Protein AF-A0A956EUQ0-F1 (afdb_monomer)

Nearest PDB structures (foldseek):
  8d2p-assembly1_A  TM=6.631E-01  e=3.131E-07  Acidothermus cellulolyticus 11B
  8pj9-assembly1_A  TM=6.054E-01  e=1.098E-05  Streptococcus thermophilus DGCC 7710
  5fw1-assembly1_B  TM=6.519E-01  e=1.891E-04  Streptococcus pyogenes
  6k3z-assembly1_B  TM=5.673E-01  e=2.931E-04  Streptococcus pyogenes serotype M1
  8kah-assembly1_B  TM=5.524E-01  e=1.151E-03  Streptococcus pyogenes serotype M1

Solvent-accessible surface area (backbone atoms only — not comparable to full-atom values): 20073 Å² total; per-residue (Å²): 109,69,68,61,50,50,52,55,52,47,61,60,48,29,76,80,37,58,92,71,55,34,72,72,53,49,56,51,50,52,42,70,74,67,64,68,83,73,80,76,74,80,53,75,83,75,47,57,53,6,81,88,48,67,9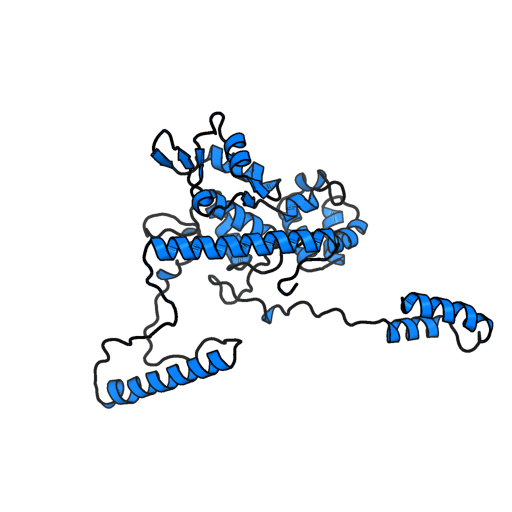0,37,49,33,25,47,47,51,32,53,68,50,32,50,46,52,39,40,50,53,59,46,68,40,30,42,34,35,67,84,78,73,45,77,41,71,67,51,72,66,55,44,53,55,50,51,62,56,31,52,64,22,47,58,44,39,56,67,58,50,35,58,71,73,29,92,84,34,86,56,56,43,48,63,69,41,79,75,75,46,62,59,49,67,27,26,46,56,57,32,53,43,37,30,77,92,64,57,12,73,63,50,76,76,51,57,68,72,57,52,44,52,44,41,45,26,50,75,70,70,35,55,75,60,28,23,54,48,29,47,75,72,74,42,66,41,83,49,30,63,56,48,59,73,69,54,82,69,55,81,61,62,50,65,42,17,58,70,59,46,63,54,30,42,66,38,30,72,75,51,34,37,63,70,57,93,51,85,87,51,80,16,15,37,55,77,56,73,39,76,55,86,86,66,57,80,77,81,88,64,95,58,74,69,84,75,77,94,53,89,51,65,67,61,39,51,50,51,52,50,51,39,51,54,54,39,48,49,42,47,52,43,32,72,70,67,66,46,83,86,88,79,85,87,80,90,65,97,66,82,84,76,67,55,74,66,53,48,53,49,52,52,48,56,53,49,54,52,49,51,54,50,52,54,51,42,51,56,37,42,74,71,74,42,83,68,54,101,88,110

Radius of gyration: 27.74 Å; Cα contacts (8 Å, |Δi|>4): 361; chains: 1; bounding box: 88×41×73 Å

Mean predicted aligned error: 8.9 Å

pLDDT: mean 87.96, std 8.46, range [35.44, 97.0]

Foldseek 3Di:
DVLVVLVVVLVVVCVVCVVPSDPVVSVVVSCVVPPDDPDPDPPLVPAAAAPQGRVFGFAFCLQQLVLLLLQLQVLLPKWKQQQVVRDIHHDDPVLSVQLLVVLQQDQKDFPQRSQVSRDPPRPRIDIPVCVLVPGIDGGRNQLNQCCDPVHPHVLSVVFDPVLNSQLSVCLVVVPLVSNLVSCVVSVHHSVSSVVCNPRGDGDDDGDNHHSVLSVLLSVVSNVSAHQDDPDPPGDHSQVSSVHDDPVRPDDDDDLADDQDDDDPDVVVNVVVVVVRVVRRVCSVPVCVPVPDDDDDDDDDDPDPPDDDPVVVVVVSVVVVVVVVVVVVVCVVCVVVVHHDDPVD

Sequence (344 aa):
MYSREFDAIWEVQSSHHPEVLTRGLRDRLHHLIFFQRPLRPPSPALVGRCELEPRLPRAPRADRRFQRFRLLNEVNNLRIQDQSAREERALSVEEREKLIAYLAKAKDRSFQQIAKHLFEQHESIRFNLERGDRKKLDGMSIDAALANKKLLGSKWHAIPELLKDRIVAAIVDDEAGRLEFLLREAGFEPALAEKLLEETPLPEGYGSYSLHAIMKLLPHLELGLPLTSRDASQPSALREAGYAAPWEKAVATQPLLDEPEPVTNPLVRAALHEVRKVVNAILRELVYKHGHTLSRIHVELAREVRGTAAQRQKRSRDMRDRQRQRDTATERIREHGMKPTREA

Secondary structure (DSSP, 8-state):
-HHHHHHHHHHHHHHH-TTTS-HHHHHHHHHHHH--PPPPPPPTTTSPBPSS-TTSBPPBTTSHHHHHHHHHHHHHT-EEEETTTTEEEEPPHHHHHHHHHHHHT-SEEEHHHHHHHH-SS-SSEEEGGGGGT--EEE--HHHHHHTSTTTTGGGGGGS-HHHHHHHHHHHHTT-HHHHHHHHHHTT--TTHHHHHHHH--PPPSB-SS-HHHHHHHHHHHHTT--S--SSTTS--HHHHTTPPPTTTS-----SSPPPPP--SSHHHHHHHHHHHHHHHHHIIIIIIIT-----------S------HHHHHHHHHHHHHHHHHHHHHHHHHHHTTPPP-S--

Structure (mmCIF, N/CA/C/O backbone):
data_AF-A0A956EUQ0-F1
#
_entry.id   AF-A0A956EUQ0-F1
#
loop_
_atom_site.group_PDB
_atom_site.id
_atom_site.type_symbol
_atom_site.label_atom_id
_atom_site.label_alt_id
_atom_site.label_comp_id
_atom_site.label_asym_id
_atom_site.label_entity_id
_atom_site.label_seq_id
_atom_site.pdbx_PDB_ins_code
_atom_site.Cartn_x
_atom_site.Cartn_y
_atom_site.Cartn_z
_atom_site.occupancy
_atom_site.B_iso_or_equiv
_atom_site.auth_seq_id
_atom_site.auth_comp_id
_atom_site.auth_asym_id
_atom_site.auth_atom_id
_atom_site.pdbx_PDB_model_num
ATOM 1 N N . MET A 1 1 ? -34.335 13.318 5.866 1.00 79.69 1 MET A N 1
ATOM 2 C CA . MET A 1 1 ? -35.533 14.146 5.612 1.00 79.69 1 MET A CA 1
ATOM 3 C C . MET A 1 1 ? -36.736 13.251 5.342 1.00 79.69 1 MET A C 1
ATOM 5 O O . MET A 1 1 ? -37.544 13.121 6.245 1.00 79.69 1 MET A O 1
ATOM 9 N N . TYR A 1 2 ? -36.774 12.518 4.225 1.00 87.19 2 TYR A N 1
ATOM 10 C CA . TYR A 1 2 ? -37.903 11.644 3.861 1.00 87.19 2 TYR A CA 1
ATOM 11 C C . TYR A 1 2 ? -38.225 10.501 4.839 1.00 87.19 2 TYR A C 1
ATOM 13 O O . TYR A 1 2 ? -39.390 10.200 5.046 1.00 87.19 2 TYR A O 1
ATOM 21 N N . SER A 1 3 ? -37.226 9.893 5.490 1.00 89.19 3 SER A N 1
ATOM 22 C CA . SER A 1 3 ? -37.476 8.870 6.528 1.00 89.19 3 SER A CA 1
ATOM 23 C C . SER A 1 3 ? -38.224 9.446 7.740 1.00 89.19 3 SER A C 1
ATOM 25 O O . SER A 1 3 ? -39.216 8.874 8.174 1.00 89.19 3 SER A O 1
ATOM 27 N N . ARG A 1 4 ? -37.848 10.650 8.198 1.00 90.38 4 ARG A N 1
ATOM 28 C CA . ARG A 1 4 ? -38.560 11.345 9.287 1.00 90.38 4 ARG A CA 1
ATOM 29 C C . ARG A 1 4 ? -39.976 11.762 8.892 1.00 90.38 4 ARG A C 1
ATOM 31 O O . ARG A 1 4 ? -40.877 11.707 9.714 1.00 90.38 4 ARG A O 1
ATOM 38 N N . GLU A 1 5 ? -40.160 12.201 7.650 1.00 92.81 5 GLU A N 1
ATOM 39 C CA . GLU A 1 5 ? -41.478 12.554 7.113 1.00 92.81 5 GLU A CA 1
ATOM 40 C C . GLU A 1 5 ? -42.393 11.326 7.022 1.00 92.81 5 GLU A C 1
ATOM 42 O O . GLU A 1 5 ? -43.533 11.383 7.473 1.00 92.81 5 GLU A O 1
ATOM 47 N N . PHE A 1 6 ? -41.876 10.197 6.524 1.00 93.94 6 PHE A N 1
ATOM 48 C CA . PHE A 1 6 ? -42.589 8.919 6.516 1.00 93.94 6 PHE A CA 1
ATOM 49 C C . PHE A 1 6 ? -43.026 8.510 7.925 1.00 93.94 6 PHE A C 1
ATOM 51 O O . PHE A 1 6 ? -44.186 8.152 8.117 1.00 93.94 6 PHE A O 1
ATOM 58 N N . ASP A 1 7 ? -42.126 8.604 8.909 1.00 92.19 7 ASP A N 1
ATOM 59 C CA . ASP A 1 7 ? -42.437 8.268 10.299 1.00 92.19 7 ASP A CA 1
ATOM 60 C C . ASP A 1 7 ? -43.548 9.157 10.870 1.00 92.19 7 ASP A C 1
ATOM 62 O O . ASP A 1 7 ? -44.503 8.638 11.444 1.00 92.19 7 ASP A O 1
ATOM 66 N N . ALA A 1 8 ? -43.477 10.472 10.642 1.00 93.25 8 ALA A N 1
ATOM 67 C CA . ALA A 1 8 ? -44.483 11.420 11.117 1.00 93.25 8 ALA A CA 1
ATOM 68 C C . ALA A 1 8 ? -45.864 11.194 10.474 1.00 93.25 8 ALA A C 1
ATOM 70 O O . ALA A 1 8 ? -46.886 11.229 11.160 1.00 93.25 8 ALA A O 1
ATOM 71 N N . ILE A 1 9 ? -45.912 10.928 9.163 1.00 93.06 9 ILE A N 1
ATOM 72 C CA . ILE A 1 9 ? -47.164 10.605 8.464 1.00 93.06 9 ILE A CA 1
ATOM 73 C C . ILE A 1 9 ? -47.738 9.291 8.998 1.00 93.06 9 ILE A C 1
ATOM 75 O O . ILE A 1 9 ? -48.939 9.210 9.264 1.00 93.06 9 ILE A O 1
ATOM 79 N N . TRP A 1 10 ? -46.892 8.272 9.173 1.00 93.38 10 TRP A N 1
ATOM 80 C CA . TRP A 1 10 ? -47.321 6.969 9.670 1.00 93.38 10 TRP A CA 1
ATOM 81 C C . TRP A 1 10 ? -47.912 7.067 11.075 1.00 93.38 10 TRP A C 1
ATOM 83 O O . TRP A 1 10 ? -48.968 6.494 11.336 1.00 93.38 10 TRP A O 1
ATOM 93 N N . GLU A 1 11 ? -47.258 7.808 11.967 1.00 92.88 11 GLU A N 1
ATOM 94 C CA . GLU A 1 11 ? -47.697 7.991 13.349 1.00 92.88 11 GLU A CA 1
ATOM 95 C C . GLU A 1 11 ? -49.104 8.598 13.413 1.00 92.88 11 GLU A C 1
ATOM 97 O O . GLU A 1 11 ? -49.995 8.009 14.027 1.00 92.88 11 GLU A O 1
ATOM 102 N N . VAL A 1 12 ? -49.355 9.686 12.675 1.00 93.75 12 VAL A N 1
ATOM 103 C CA . VAL A 1 12 ? -50.677 10.332 12.627 1.00 93.75 12 VAL A CA 1
ATOM 104 C C . VAL A 1 12 ? -51.727 9.422 11.984 1.00 93.75 12 VAL A C 1
ATOM 106 O O . VAL A 1 12 ? -52.790 9.190 12.560 1.00 93.75 12 VAL A O 1
ATOM 109 N N . GLN A 1 13 ? -51.440 8.864 10.806 1.00 92.94 13 GLN A N 1
ATOM 110 C CA . GLN A 1 13 ? -52.425 8.095 10.038 1.00 92.94 13 GLN A CA 1
ATOM 111 C C . GLN A 1 13 ? -52.763 6.743 10.678 1.00 92.94 13 GLN A C 1
ATOM 113 O O . GLN A 1 13 ? -53.895 6.275 10.554 1.00 92.94 13 GLN A O 1
ATOM 118 N N . SER A 1 14 ? -51.824 6.129 11.408 1.00 90.88 14 SER A N 1
ATOM 119 C CA . SER A 1 14 ? -52.036 4.833 12.070 1.00 90.88 14 SER A CA 1
ATOM 120 C C . SER A 1 14 ? -53.168 4.855 13.098 1.00 90.88 14 SER A C 1
ATOM 122 O O . SER A 1 14 ? -53.870 3.856 13.250 1.00 90.88 14 SER A O 1
ATOM 124 N N . SER A 1 15 ? -53.401 6.006 13.736 1.00 90.62 15 SER A N 1
ATOM 125 C CA . SER A 1 15 ? -54.511 6.202 14.674 1.00 90.62 15 SER A CA 1
ATOM 126 C C . SER A 1 15 ? -55.884 6.220 13.987 1.00 90.62 15 SER A C 1
ATOM 128 O O . SER A 1 15 ? -56.877 5.806 14.582 1.00 90.62 15 SER A O 1
ATOM 130 N N . HIS A 1 16 ? -55.940 6.648 12.723 1.00 92.00 16 HIS A N 1
ATOM 131 C CA . HIS A 1 16 ? -57.171 6.752 11.937 1.00 92.00 16 HIS A CA 1
ATOM 132 C C . HIS A 1 16 ? -57.484 5.477 11.140 1.00 92.00 16 HIS A C 1
ATOM 134 O O . HIS A 1 16 ? -58.645 5.227 10.817 1.00 92.00 16 HIS A O 1
ATOM 140 N N . HIS A 1 17 ? -56.472 4.654 10.840 1.00 90.44 17 HIS A N 1
ATOM 141 C CA . HIS A 1 17 ? -56.612 3.435 10.033 1.00 90.44 17 HIS A CA 1
ATOM 142 C C . HIS A 1 17 ? -55.867 2.222 10.633 1.00 90.44 17 HIS A C 1
ATOM 144 O O . HIS A 1 17 ? -55.008 1.635 9.963 1.00 90.44 17 HIS A O 1
ATOM 150 N N . PRO A 1 18 ? -56.190 1.802 11.873 1.00 86.56 18 PRO A N 1
ATOM 151 C CA . PRO A 1 18 ? -55.442 0.765 12.595 1.00 86.56 18 PRO A CA 1
ATOM 152 C C . PRO A 1 18 ? -55.522 -0.622 11.939 1.00 86.56 18 PRO A C 1
ATOM 154 O O . PRO A 1 18 ? -54.618 -1.441 12.088 1.00 86.56 18 PRO A O 1
ATOM 157 N N . GLU A 1 19 ? -56.584 -0.876 11.177 1.00 87.62 19 GLU A N 1
ATOM 158 C CA . GLU A 1 19 ? -56.855 -2.170 10.537 1.00 87.62 19 GLU A CA 1
ATOM 159 C C . GLU A 1 19 ? -55.964 -2.414 9.309 1.00 87.62 19 GLU A C 1
ATOM 161 O O . GLU A 1 19 ? -55.701 -3.554 8.932 1.00 87.62 19 GLU A O 1
ATOM 166 N N . VAL A 1 20 ? -55.457 -1.332 8.707 1.00 88.19 20 VAL A N 1
ATOM 167 C CA . VAL A 1 20 ? -54.614 -1.365 7.503 1.00 88.19 20 VAL A CA 1
ATOM 168 C C . VAL A 1 20 ? -53.161 -1.034 7.848 1.00 88.19 20 VAL A C 1
ATOM 170 O O . VAL A 1 20 ? -52.244 -1.736 7.419 1.00 88.19 20 VAL A O 1
ATOM 173 N N . LEU A 1 21 ? -52.927 0.004 8.659 1.00 88.75 21 LEU A N 1
ATOM 174 C CA . LEU A 1 21 ? -51.595 0.514 9.007 1.00 88.75 21 LEU A CA 1
ATOM 175 C C . LEU A 1 21 ? -50.959 -0.263 10.166 1.00 88.75 21 LEU A C 1
ATOM 177 O O . LEU A 1 21 ? -50.593 0.277 11.209 1.00 88.75 21 LEU A O 1
ATOM 181 N N . THR A 1 22 ? -50.792 -1.565 9.951 1.00 91.81 22 THR A N 1
ATOM 182 C CA . THR A 1 22 ? -50.153 -2.472 10.909 1.00 91.81 22 THR A CA 1
ATOM 183 C C . THR A 1 22 ? -48.638 -2.257 10.990 1.00 91.81 22 THR A C 1
ATOM 185 O O . THR A 1 22 ? -47.990 -1.833 10.029 1.00 91.81 22 THR A O 1
ATOM 188 N N . ARG A 1 23 ? -48.029 -2.6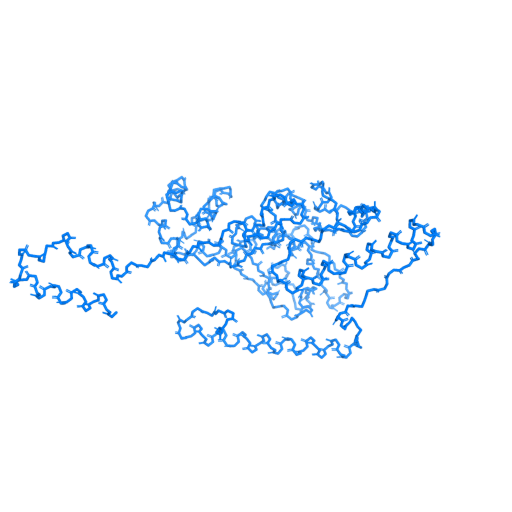34 12.124 1.00 86.81 23 ARG A N 1
ATOM 189 C CA . ARG A 1 23 ? -46.567 -2.568 12.317 1.00 86.81 23 ARG A CA 1
ATOM 190 C C . ARG A 1 23 ? -45.797 -3.358 11.251 1.00 86.81 23 ARG A C 1
ATOM 192 O O . ARG A 1 23 ? -44.808 -2.864 10.724 1.00 86.81 23 ARG A O 1
ATOM 199 N N . GLY A 1 24 ? -46.292 -4.539 10.877 1.00 90.50 24 GLY A N 1
ATOM 200 C CA . GLY A 1 24 ? -45.679 -5.348 9.820 1.00 90.50 24 GLY A CA 1
ATOM 201 C C . GLY A 1 24 ? -45.706 -4.666 8.447 1.00 90.50 24 GLY A C 1
ATOM 202 O O . GLY A 1 24 ? -44.739 -4.769 7.693 1.00 90.50 24 GLY A O 1
ATOM 203 N N . LEU A 1 25 ? -46.777 -3.928 8.126 1.00 91.00 25 LEU A N 1
ATOM 204 C CA . LEU A 1 25 ? -46.852 -3.148 6.889 1.00 91.00 25 LEU A CA 1
ATOM 205 C C . LEU A 1 25 ? -45.898 -1.946 6.920 1.00 91.00 25 LEU A C 1
ATOM 207 O O . LEU A 1 25 ? -45.244 -1.682 5.910 1.00 91.00 25 LEU A O 1
ATOM 211 N N . ARG A 1 26 ? -45.772 -1.270 8.073 1.00 92.12 26 ARG A N 1
ATOM 212 C CA . ARG A 1 26 ? -44.815 -0.169 8.274 1.00 92.12 26 ARG A CA 1
ATOM 213 C C . ARG A 1 26 ? -43.400 -0.608 7.945 1.00 92.12 26 ARG A C 1
ATOM 215 O O . ARG A 1 26 ? -42.749 0.020 7.119 1.00 92.12 26 ARG A O 1
ATOM 222 N N . ASP A 1 27 ? -42.949 -1.695 8.566 1.00 91.62 27 ASP A N 1
ATOM 223 C CA . ASP A 1 27 ? -41.576 -2.182 8.418 1.00 91.62 27 ASP A CA 1
ATOM 224 C C . ASP A 1 27 ? -41.297 -2.576 6.960 1.00 91.62 27 ASP A C 1
ATOM 226 O O . ASP A 1 27 ? -40.237 -2.272 6.409 1.00 91.62 27 ASP A O 1
ATOM 230 N N . ARG A 1 28 ? -42.290 -3.175 6.288 1.00 93.25 28 ARG A N 1
ATOM 231 C CA . ARG A 1 28 ? -42.196 -3.566 4.878 1.00 93.25 28 ARG A CA 1
ATOM 232 C C . ARG A 1 28 ? -42.127 -2.360 3.940 1.00 93.25 28 ARG A C 1
ATOM 234 O O . ARG A 1 28 ? -41.293 -2.354 3.038 1.00 93.25 28 ARG A O 1
ATOM 241 N N . LEU A 1 29 ? -42.968 -1.345 4.144 1.00 93.12 29 LEU A N 1
ATOM 242 C CA . LEU A 1 29 ? -42.960 -0.117 3.341 1.00 93.12 29 LEU A CA 1
ATOM 243 C C . LEU A 1 29 ? -41.712 0.723 3.602 1.00 93.12 29 LEU A C 1
ATOM 245 O O . LEU A 1 29 ? -41.083 1.176 2.651 1.00 93.12 29 LEU A O 1
ATOM 249 N N . HIS A 1 30 ? -41.310 0.869 4.863 1.00 93.12 30 HIS A N 1
ATOM 250 C CA . HIS A 1 30 ? -40.079 1.560 5.226 1.00 93.12 30 HIS A CA 1
ATOM 251 C C . HIS A 1 30 ? -38.875 0.892 4.555 1.00 93.12 30 HIS A C 1
ATOM 253 O O . HIS A 1 30 ? -38.050 1.567 3.941 1.00 93.12 30 HIS A O 1
ATOM 259 N N . HIS A 1 31 ? -38.797 -0.442 4.598 1.00 90.75 31 HIS A N 1
ATOM 260 C CA . HIS A 1 31 ? -37.770 -1.170 3.866 1.00 90.75 31 HIS A CA 1
ATOM 261 C C . HIS A 1 31 ? -37.874 -0.913 2.358 1.00 90.75 31 HIS A C 1
ATOM 263 O O . HIS A 1 31 ? -36.893 -0.514 1.760 1.00 90.75 31 HIS A O 1
ATOM 269 N N . LEU A 1 32 ? -39.039 -1.051 1.724 1.00 91.38 32 LEU A N 1
ATOM 270 C CA . LEU A 1 32 ? -39.169 -0.836 0.273 1.00 91.38 32 LEU A CA 1
ATOM 271 C C . LEU A 1 32 ? -38.767 0.574 -0.190 1.00 91.38 32 LEU A C 1
ATOM 273 O O . LEU A 1 32 ? -38.176 0.711 -1.258 1.00 91.38 32 LEU A O 1
ATOM 277 N N . ILE A 1 33 ? -39.091 1.605 0.593 1.00 92.25 33 ILE A N 1
ATOM 278 C CA . ILE A 1 33 ? -38.835 3.007 0.238 1.00 92.25 33 ILE A CA 1
ATOM 279 C C . ILE A 1 33 ? -37.371 3.386 0.493 1.00 92.25 33 ILE A C 1
ATOM 281 O O . ILE A 1 33 ? -36.770 4.093 -0.315 1.00 92.25 33 ILE A O 1
ATOM 285 N N . PHE A 1 34 ? -36.792 2.939 1.612 1.00 92.50 34 PHE A N 1
ATOM 286 C CA . PHE A 1 34 ? -35.476 3.403 2.067 1.00 92.50 34 PHE A CA 1
ATOM 287 C C . PHE A 1 34 ? -34.355 2.379 1.900 1.00 92.50 34 PHE A C 1
ATOM 289 O O . PHE A 1 34 ? -33.187 2.731 2.065 1.00 92.50 34 PHE A O 1
ATOM 296 N N . PHE A 1 35 ? -34.667 1.127 1.562 1.00 88.81 35 PHE A N 1
ATOM 297 C CA . PHE A 1 35 ? -33.648 0.124 1.293 1.00 88.81 35 PHE A CA 1
ATOM 298 C C . PHE A 1 35 ? -32.844 0.516 0.061 1.00 88.81 35 PHE A C 1
ATOM 300 O O . PHE A 1 35 ? -33.348 0.611 -1.058 1.00 88.81 35 PHE A O 1
ATOM 307 N N . GLN A 1 36 ? -31.547 0.677 0.273 1.00 83.44 36 GLN A N 1
ATOM 308 C CA . GLN A 1 36 ? -30.570 0.790 -0.789 1.00 83.44 36 GLN A CA 1
ATOM 309 C C . GLN A 1 36 ? -29.684 -0.438 -0.710 1.00 83.44 36 GLN A C 1
ATOM 311 O O . GLN A 1 36 ? -29.210 -0.811 0.364 1.00 83.44 36 GLN A O 1
ATOM 316 N N . ARG A 1 37 ? -29.457 -1.081 -1.858 1.00 79.69 37 ARG A N 1
ATOM 317 C CA . ARG A 1 37 ? -28.473 -2.157 -1.905 1.00 79.69 37 ARG A CA 1
ATOM 318 C C . ARG A 1 37 ? -27.123 -1.560 -1.513 1.00 79.69 37 ARG A C 1
ATOM 320 O O . ARG A 1 37 ? -26.747 -0.547 -2.110 1.00 79.69 37 ARG A O 1
ATOM 327 N N . PRO A 1 38 ? -26.396 -2.173 -0.565 1.00 71.44 38 PRO A N 1
ATOM 328 C CA . PRO A 1 38 ? -25.046 -1.731 -0.280 1.00 71.44 38 PRO A CA 1
ATOM 329 C C . PRO A 1 38 ? -24.248 -1.779 -1.582 1.00 71.44 38 PRO A C 1
ATOM 331 O O . PRO A 1 38 ? -24.433 -2.681 -2.413 1.00 71.44 38 PRO A O 1
ATOM 334 N N . LEU A 1 39 ? -23.385 -0.784 -1.780 1.00 71.94 39 LEU A N 1
ATOM 335 C CA . LEU A 1 39 ? -22.457 -0.812 -2.899 1.00 71.94 39 LEU A CA 1
ATOM 336 C C . LEU A 1 39 ? -21.667 -2.114 -2.803 1.00 71.94 39 LEU A C 1
ATOM 338 O O . LEU A 1 39 ? -21.125 -2.446 -1.750 1.00 71.94 39 LEU A O 1
ATOM 342 N N . ARG A 1 40 ? -21.645 -2.883 -3.894 1.00 61.53 40 ARG A N 1
ATOM 343 C CA . ARG A 1 40 ? -20.917 -4.149 -3.907 1.00 61.53 40 ARG A CA 1
ATOM 344 C C . ARG A 1 40 ? -19.443 -3.831 -3.617 1.00 61.53 40 ARG A C 1
ATOM 346 O O . ARG A 1 40 ? -18.873 -3.037 -4.373 1.00 61.53 40 ARG A O 1
ATOM 353 N N . PRO A 1 41 ? -18.820 -4.439 -2.591 1.00 62.03 41 PRO A N 1
ATOM 354 C CA . PRO A 1 41 ? -17.387 -4.287 -2.394 1.00 62.03 41 PRO A CA 1
ATOM 355 C C . PRO A 1 41 ? -16.680 -4.710 -3.687 1.00 62.03 41 PRO A C 1
ATOM 357 O O . PRO A 1 41 ? -17.138 -5.653 -4.349 1.00 62.03 41 PRO A O 1
ATOM 360 N N . PRO A 1 42 ? -15.623 -3.998 -4.118 1.00 63.81 42 PRO A N 1
ATOM 361 C CA . PRO A 1 42 ? -14.951 -4.312 -5.367 1.00 63.81 42 PRO A CA 1
ATOM 362 C C . PRO A 1 42 ? -14.591 -5.796 -5.372 1.00 63.81 42 PRO A C 1
ATOM 364 O O . PRO A 1 42 ? -13.970 -6.300 -4.439 1.00 63.81 42 PRO A O 1
ATOM 367 N N . SER A 1 43 ? -15.044 -6.510 -6.407 1.00 67.62 43 SER A N 1
ATOM 368 C CA . SER A 1 43 ? -14.809 -7.949 -6.510 1.00 67.62 43 SER A CA 1
ATOM 369 C C . SER A 1 43 ? -13.312 -8.239 -6.337 1.00 67.62 43 SER A C 1
ATOM 371 O O . SER A 1 43 ? -12.503 -7.531 -6.944 1.00 67.62 43 SER A O 1
ATOM 373 N N . PRO A 1 44 ? -12.917 -9.310 -5.623 1.00 69.31 44 PRO A N 1
ATOM 374 C CA . PRO A 1 44 ? -11.523 -9.762 -5.580 1.00 69.31 44 PRO A CA 1
ATOM 375 C C . PRO A 1 44 ? -10.898 -9.962 -6.976 1.00 69.31 44 PRO A C 1
ATOM 377 O O . PRO A 1 44 ? -9.677 -9.928 -7.141 1.00 69.31 44 PRO A O 1
ATOM 380 N N . ALA A 1 45 ? -11.727 -10.137 -8.012 1.00 72.75 45 ALA A N 1
ATOM 381 C CA . ALA A 1 45 ? -11.300 -10.203 -9.406 1.00 72.75 45 ALA A CA 1
ATOM 382 C C . ALA A 1 45 ? -10.804 -8.859 -9.978 1.00 72.75 45 ALA A C 1
ATOM 384 O O . ALA A 1 45 ? -9.978 -8.869 -10.885 1.00 72.75 45 ALA A O 1
ATOM 385 N N . LEU A 1 46 ? -11.265 -7.719 -9.451 1.00 79.19 46 LEU A N 1
ATOM 386 C CA . LEU A 1 46 ? -10.807 -6.377 -9.843 1.00 79.19 46 LEU A CA 1
ATOM 387 C C . LEU A 1 46 ? -9.477 -5.996 -9.182 1.00 79.19 46 LEU A C 1
ATOM 389 O O . LEU A 1 46 ? -8.808 -5.058 -9.617 1.00 79.19 46 LEU A O 1
ATOM 393 N N . VAL A 1 47 ? -9.081 -6.718 -8.133 1.00 84.81 47 VAL A N 1
ATOM 394 C CA . VAL A 1 47 ? -7.795 -6.515 -7.471 1.00 84.81 47 VAL A CA 1
ATOM 395 C C . VAL A 1 47 ? -6.685 -7.062 -8.364 1.00 84.81 47 VAL A C 1
ATOM 397 O O . VAL A 1 47 ? -6.673 -8.241 -8.727 1.00 84.81 47 VAL A O 1
ATOM 400 N N . GLY A 1 48 ? -5.721 -6.201 -8.698 1.00 86.69 48 GLY A N 1
ATOM 401 C CA . GLY A 1 48 ? -4.554 -6.591 -9.487 1.00 86.69 48 GLY A CA 1
ATOM 402 C C . GLY A 1 48 ? -3.782 -7.758 -8.859 1.00 86.69 48 GLY A C 1
ATOM 403 O O . GLY A 1 48 ? -3.856 -8.010 -7.653 1.00 86.69 48 GLY A O 1
ATOM 404 N N . ARG A 1 49 ? -3.022 -8.478 -9.685 1.00 90.62 49 ARG A N 1
ATOM 405 C CA . ARG A 1 49 ? -2.231 -9.637 -9.254 1.00 90.62 49 ARG A CA 1
ATOM 406 C C . ARG A 1 49 ? -0.848 -9.242 -8.747 1.00 90.62 49 ARG A C 1
ATOM 408 O O . ARG A 1 49 ? -0.306 -8.200 -9.127 1.00 90.62 49 ARG A O 1
ATOM 415 N N . CYS A 1 50 ? -0.305 -10.052 -7.845 1.00 92.44 50 CYS A N 1
ATOM 416 C CA . CYS A 1 50 ? 1.030 -9.860 -7.290 1.00 92.44 50 CYS A CA 1
ATOM 417 C C . CYS A 1 50 ? 2.110 -10.045 -8.368 1.00 92.44 50 CYS A C 1
ATOM 419 O O . CYS A 1 50 ? 2.061 -10.991 -9.148 1.00 92.44 50 CYS A O 1
ATOM 421 N N . GLU A 1 51 ? 3.110 -9.162 -8.388 1.00 88.31 51 GLU A N 1
ATOM 422 C CA . GLU A 1 51 ? 4.208 -9.201 -9.373 1.00 88.31 51 GLU A CA 1
ATOM 423 C C . GLU A 1 51 ? 5.174 -10.388 -9.183 1.00 88.31 51 GLU A C 1
ATOM 425 O O . GLU A 1 51 ? 5.832 -10.828 -10.134 1.00 88.31 51 GLU A O 1
ATOM 430 N N . LEU A 1 52 ? 5.270 -10.896 -7.950 1.00 90.94 52 LEU A N 1
ATOM 431 C CA . LEU A 1 52 ? 6.110 -12.041 -7.581 1.00 90.94 52 LEU A CA 1
ATOM 432 C C . LEU A 1 52 ? 5.339 -13.362 -7.663 1.00 90.94 52 LEU A C 1
ATOM 434 O O . LEU A 1 52 ? 5.900 -14.384 -8.041 1.00 90.94 52 LEU A O 1
ATOM 438 N N . GLU A 1 53 ? 4.041 -13.332 -7.355 1.00 91.62 53 GLU A N 1
ATOM 439 C CA . GLU A 1 53 ? 3.166 -14.506 -7.331 1.00 91.62 53 GLU A CA 1
ATOM 440 C C . GLU A 1 53 ? 1.862 -14.217 -8.100 1.00 91.62 53 GLU A C 1
ATOM 442 O O . GLU A 1 53 ? 0.829 -13.936 -7.486 1.00 91.62 53 GLU A O 1
ATOM 447 N N . PRO A 1 54 ? 1.867 -14.301 -9.447 1.00 89.00 54 PRO A N 1
ATOM 448 C CA . PRO A 1 54 ? 0.765 -13.829 -10.303 1.00 89.00 54 PRO A CA 1
ATOM 449 C C . PRO A 1 54 ? -0.604 -14.480 -10.060 1.00 89.00 54 PRO A C 1
ATOM 451 O O . PRO A 1 54 ? -1.631 -13.955 -10.487 1.00 89.00 54 PRO A O 1
ATOM 454 N N . ARG A 1 55 ? -0.644 -15.624 -9.368 1.00 90.62 55 ARG A N 1
ATOM 455 C CA . ARG A 1 55 ? -1.891 -16.319 -9.011 1.00 90.62 55 ARG A CA 1
ATOM 456 C C . ARG A 1 55 ? -2.618 -15.679 -7.827 1.00 90.62 55 ARG A C 1
ATOM 458 O O . ARG A 1 55 ? -3.805 -15.930 -7.652 1.00 90.62 55 ARG A O 1
ATOM 465 N N . LEU A 1 56 ? -1.931 -14.867 -7.023 1.00 92.12 56 LEU A N 1
ATOM 466 C CA . LEU A 1 56 ? -2.479 -14.285 -5.801 1.00 92.12 56 LEU A CA 1
ATOM 467 C C . LEU A 1 56 ? -2.834 -12.800 -5.988 1.00 92.12 56 LEU A C 1
ATOM 469 O O . LEU A 1 56 ? -2.149 -12.082 -6.729 1.00 92.12 56 LEU A O 1
ATOM 473 N N . PRO A 1 57 ? -3.889 -12.307 -5.313 1.00 92.38 57 PRO A N 1
ATOM 474 C CA . PRO A 1 57 ? -4.237 -10.892 -5.328 1.00 92.38 57 PRO A CA 1
ATOM 475 C C . PRO A 1 57 ? -3.207 -10.055 -4.558 1.00 92.38 57 PRO A C 1
ATOM 477 O O . PRO A 1 57 ? -2.510 -10.540 -3.662 1.00 92.38 57 PRO A O 1
ATOM 480 N N . ARG A 1 58 ? -3.115 -8.772 -4.908 1.00 94.19 58 ARG A N 1
ATOM 481 C CA . ARG A 1 58 ? -2.314 -7.783 -4.175 1.00 94.19 58 ARG A CA 1
ATOM 482 C C . ARG A 1 58 ? -2.864 -7.556 -2.766 1.00 94.19 58 ARG A C 1
ATOM 484 O O . ARG A 1 58 ? -4.073 -7.558 -2.557 1.00 94.19 58 ARG A O 1
ATOM 491 N N . ALA A 1 59 ? -1.967 -7.314 -1.815 1.00 93.88 59 ALA A N 1
ATOM 492 C CA . ALA A 1 59 ? -2.319 -7.003 -0.436 1.00 93.88 59 ALA A CA 1
ATOM 493 C C . ALA A 1 59 ? -3.002 -5.624 -0.329 1.00 93.88 59 ALA A C 1
ATOM 495 O O . ALA A 1 59 ? -2.528 -4.670 -0.961 1.00 93.88 59 ALA A O 1
ATOM 496 N N . PRO A 1 60 ? -4.070 -5.480 0.474 1.00 93.19 60 PRO A N 1
ATOM 497 C CA . PRO A 1 60 ? -4.635 -4.177 0.814 1.00 93.19 60 PRO A CA 1
ATOM 498 C C . PRO A 1 60 ? -3.603 -3.294 1.521 1.00 93.19 60 PRO A C 1
ATOM 500 O O . PRO A 1 60 ? -2.833 -3.771 2.354 1.00 93.19 60 PRO A O 1
ATOM 503 N N . ARG A 1 61 ? -3.605 -1.984 1.249 1.00 93.88 61 ARG A N 1
ATOM 504 C CA . ARG A 1 61 ? -2.723 -1.031 1.952 1.00 93.88 61 ARG A CA 1
ATOM 505 C C . ARG A 1 61 ? -3.056 -0.876 3.435 1.00 93.88 61 ARG A C 1
ATOM 507 O O . ARG A 1 61 ? -2.199 -0.458 4.215 1.00 93.88 61 ARG A O 1
ATOM 514 N N . ALA A 1 62 ? -4.297 -1.184 3.794 1.00 92.62 62 ALA A N 1
ATOM 515 C CA . ALA A 1 62 ? -4.781 -1.199 5.163 1.00 92.62 62 ALA A CA 1
ATOM 516 C C . ALA A 1 62 ? -4.319 -2.432 5.959 1.00 92.62 62 ALA A C 1
ATOM 518 O O . ALA A 1 62 ? -4.366 -2.397 7.183 1.00 92.62 62 ALA A O 1
ATOM 519 N N . ASP A 1 63 ? -3.833 -3.495 5.304 1.00 94.75 63 ASP A N 1
ATOM 520 C CA . ASP A 1 63 ? -3.337 -4.669 6.023 1.00 94.75 63 ASP A CA 1
ATOM 521 C C . ASP A 1 63 ? -2.079 -4.324 6.831 1.00 94.75 63 ASP A C 1
ATOM 523 O O . ASP A 1 63 ? -1.119 -3.731 6.324 1.00 94.75 63 ASP A O 1
ATOM 527 N N . ARG A 1 64 ? -2.064 -4.738 8.098 1.00 95.00 64 ARG A N 1
ATOM 528 C CA . ARG A 1 64 ? -0.976 -4.458 9.038 1.00 95.00 64 ARG A CA 1
ATOM 529 C C . ARG A 1 64 ? 0.381 -4.988 8.565 1.00 95.00 64 ARG A C 1
ATOM 531 O O . ARG A 1 64 ? 1.391 -4.290 8.676 1.00 95.00 64 ARG A O 1
ATOM 538 N N . ARG A 1 65 ? 0.415 -6.174 7.954 1.00 95.44 65 ARG A N 1
ATOM 539 C CA . ARG A 1 65 ? 1.644 -6.796 7.429 1.00 95.44 65 ARG A CA 1
ATOM 540 C C . ARG A 1 65 ? 2.180 -6.017 6.235 1.00 95.44 65 ARG A C 1
ATOM 542 O O . ARG A 1 65 ? 3.392 -5.853 6.100 1.00 95.44 65 ARG A O 1
ATOM 549 N N . PHE A 1 66 ? 1.289 -5.469 5.404 1.00 96.25 66 PHE A N 1
ATOM 550 C CA . PHE A 1 66 ? 1.683 -4.547 4.339 1.00 96.25 66 PHE A CA 1
ATOM 551 C C . PHE A 1 66 ? 2.273 -3.247 4.909 1.00 96.25 66 PHE A C 1
ATOM 553 O O . PHE A 1 66 ? 3.305 -2.783 4.418 1.00 96.25 66 PHE A O 1
ATOM 560 N N . GLN A 1 67 ? 1.674 -2.672 5.960 1.00 95.31 67 GLN A N 1
ATOM 561 C CA . GLN A 1 67 ? 2.221 -1.472 6.609 1.00 95.31 67 GLN A CA 1
ATOM 562 C C . GLN A 1 67 ? 3.617 -1.718 7.187 1.00 95.31 67 GLN A C 1
ATOM 564 O O . GLN A 1 67 ? 4.507 -0.889 6.989 1.00 95.31 67 GLN A O 1
ATOM 569 N N . ARG A 1 68 ? 3.830 -2.879 7.821 1.00 96.00 68 ARG A N 1
ATOM 570 C CA . ARG A 1 68 ? 5.141 -3.311 8.321 1.00 96.00 68 ARG A CA 1
ATOM 571 C C . ARG A 1 68 ? 6.156 -3.475 7.190 1.00 96.00 68 ARG A C 1
ATOM 573 O O . ARG A 1 68 ? 7.255 -2.937 7.278 1.00 96.00 68 ARG A O 1
ATOM 580 N N . PHE A 1 69 ? 5.779 -4.140 6.099 1.00 96.94 69 PHE A N 1
ATOM 581 C CA . PHE A 1 69 ? 6.626 -4.287 4.911 1.00 96.94 69 PHE A CA 1
ATOM 582 C C . PHE A 1 69 ? 7.055 -2.933 4.335 1.00 96.94 69 PHE A C 1
ATOM 584 O O . PHE A 1 69 ? 8.241 -2.707 4.089 1.00 96.94 69 PHE A O 1
ATOM 591 N N . ARG A 1 70 ? 6.100 -2.011 4.159 1.00 96.00 70 ARG A N 1
ATOM 592 C CA . ARG A 1 70 ? 6.367 -0.651 3.676 1.00 96.00 70 ARG A CA 1
ATOM 593 C C . ARG A 1 70 ? 7.327 0.078 4.616 1.00 96.00 70 ARG A C 1
ATOM 595 O O . ARG A 1 70 ? 8.296 0.659 4.137 1.00 96.00 70 ARG A O 1
ATOM 602 N N . LEU A 1 71 ? 7.067 0.027 5.923 1.00 95.88 71 LEU A N 1
ATOM 603 C CA . LEU A 1 71 ? 7.895 0.659 6.948 1.00 95.88 71 LEU A CA 1
ATOM 604 C C . LEU A 1 71 ? 9.346 0.167 6.876 1.00 95.88 71 LEU A C 1
ATOM 606 O O . LEU A 1 71 ? 10.258 0.980 6.753 1.00 95.88 71 LEU A O 1
ATOM 610 N N . LEU A 1 72 ? 9.558 -1.150 6.914 1.00 96.50 72 LEU A N 1
ATOM 611 C CA . LEU A 1 72 ? 10.898 -1.739 6.882 1.00 96.50 72 LEU A CA 1
ATOM 612 C C . LEU A 1 72 ? 11.631 -1.401 5.585 1.00 96.50 72 LEU A C 1
ATOM 614 O O . LEU A 1 72 ? 12.798 -1.023 5.618 1.00 96.50 72 LEU A O 1
ATOM 618 N N . ASN A 1 73 ? 10.942 -1.474 4.444 1.00 95.00 73 ASN A N 1
ATOM 619 C CA . ASN A 1 73 ? 11.534 -1.112 3.163 1.00 95.00 73 ASN A CA 1
ATOM 620 C C . ASN A 1 73 ? 11.949 0.370 3.125 1.00 95.00 73 ASN A C 1
ATOM 622 O O . ASN A 1 73 ? 13.027 0.699 2.638 1.00 95.00 73 ASN A O 1
ATOM 626 N N . GLU A 1 74 ? 11.127 1.282 3.648 1.00 94.25 74 GLU A N 1
ATOM 627 C CA . GLU A 1 74 ? 11.486 2.702 3.711 1.00 94.25 74 GLU A CA 1
ATOM 628 C C . GLU A 1 74 ? 12.667 2.969 4.649 1.00 94.25 74 GLU A C 1
ATOM 630 O O . GLU A 1 74 ? 13.568 3.722 4.281 1.00 94.25 74 GLU A O 1
ATOM 635 N N . VAL A 1 75 ? 12.699 2.325 5.819 1.00 95.12 75 VAL A N 1
ATOM 636 C CA . VAL A 1 75 ? 13.802 2.459 6.779 1.00 95.12 75 VAL A CA 1
ATOM 637 C C . VAL A 1 75 ? 15.106 1.892 6.208 1.00 95.12 75 VAL A C 1
ATOM 639 O O . VAL A 1 75 ? 16.131 2.566 6.265 1.00 95.12 75 VAL A O 1
ATOM 642 N N . ASN A 1 76 ? 15.085 0.711 5.583 1.00 94.56 76 ASN A N 1
ATOM 643 C CA . ASN A 1 76 ? 16.288 0.090 5.005 1.00 94.56 76 ASN A CA 1
ATOM 644 C C . ASN A 1 76 ? 16.861 0.905 3.826 1.00 94.56 76 ASN A C 1
ATOM 646 O O . ASN A 1 76 ? 18.067 0.881 3.568 1.00 94.56 76 ASN A O 1
ATOM 650 N N . ASN A 1 77 ? 16.012 1.656 3.118 1.00 92.75 77 ASN A N 1
ATOM 651 C CA . ASN A 1 77 ? 16.418 2.549 2.029 1.00 92.75 77 ASN A CA 1
ATOM 652 C C . ASN A 1 77 ? 16.825 3.953 2.509 1.00 92.75 77 ASN A C 1
ATOM 654 O O . ASN A 1 77 ? 17.284 4.769 1.700 1.00 92.75 77 ASN A O 1
ATOM 658 N N . LEU A 1 78 ? 16.669 4.254 3.801 1.00 92.56 78 LEU A N 1
ATOM 659 C CA . LEU A 1 78 ? 17.049 5.542 4.358 1.00 92.56 78 LEU A CA 1
ATOM 660 C C . LEU A 1 78 ? 18.577 5.668 4.379 1.00 92.56 78 LEU A C 1
ATOM 662 O O . LEU A 1 78 ? 19.301 4.745 4.765 1.00 92.56 78 LEU A O 1
ATOM 666 N N . ARG A 1 79 ? 19.077 6.817 3.932 1.00 91.75 79 ARG A N 1
ATOM 667 C CA . ARG A 1 79 ? 20.493 7.181 4.009 1.00 91.75 79 ARG A CA 1
ATOM 668 C C . ARG A 1 79 ? 20.625 8.533 4.682 1.00 91.75 79 ARG A C 1
ATOM 670 O O . ARG A 1 79 ? 19.846 9.443 4.395 1.00 91.75 79 ARG A O 1
ATOM 677 N N . ILE A 1 80 ? 21.596 8.626 5.578 1.00 90.62 80 ILE A N 1
ATOM 678 C CA . ILE A 1 80 ? 21.942 9.828 6.326 1.00 90.62 80 ILE A CA 1
ATOM 679 C C . ILE A 1 80 ? 22.987 10.583 5.524 1.00 90.62 80 ILE A C 1
ATOM 681 O O . ILE A 1 80 ? 23.969 9.999 5.075 1.00 90.62 80 ILE A O 1
ATOM 685 N N . GLN A 1 81 ? 22.756 11.875 5.354 1.00 87.12 81 GLN A N 1
ATOM 686 C CA . GLN A 1 81 ? 23.654 12.820 4.717 1.00 87.12 81 GLN A CA 1
ATOM 687 C C . GLN A 1 81 ? 24.018 13.856 5.768 1.00 87.12 81 GLN A C 1
ATOM 689 O O . GLN A 1 81 ? 23.193 14.706 6.116 1.00 87.12 81 GLN A O 1
ATOM 694 N N . ASP A 1 82 ? 25.234 13.760 6.291 1.00 80.94 82 ASP A N 1
ATOM 695 C CA . ASP A 1 82 ? 25.760 14.790 7.176 1.00 80.94 82 ASP A CA 1
ATOM 696 C C . ASP A 1 82 ? 26.380 15.898 6.326 1.00 80.94 82 ASP A C 1
ATOM 698 O O . ASP A 1 82 ? 27.335 15.680 5.576 1.00 80.94 82 ASP A O 1
ATOM 702 N N . GLN A 1 83 ? 25.815 17.101 6.414 1.00 74.31 83 GLN A N 1
ATOM 703 C CA . GLN A 1 83 ? 26.310 18.250 5.659 1.00 74.31 83 GLN A CA 1
ATOM 704 C C . GLN A 1 83 ? 27.721 18.672 6.085 1.00 74.31 83 GLN A C 1
ATOM 706 O O . GLN A 1 83 ? 28.449 19.227 5.261 1.00 74.31 83 GLN A O 1
ATOM 711 N N . SER A 1 84 ? 28.111 18.381 7.329 1.00 71.50 84 SER A N 1
ATOM 712 C CA . SER A 1 84 ? 29.427 18.719 7.873 1.00 71.50 84 SER A CA 1
ATOM 713 C C . SER A 1 84 ? 30.514 17.788 7.332 1.00 71.50 84 SER A C 1
ATOM 715 O O . SER A 1 84 ? 31.559 18.257 6.886 1.00 71.50 84 SER A O 1
ATOM 717 N N . ALA A 1 85 ? 30.245 16.479 7.308 1.00 70.31 85 ALA A N 1
ATOM 718 C CA . ALA A 1 85 ? 31.188 15.466 6.832 1.00 70.31 85 ALA A CA 1
ATOM 719 C C . ALA A 1 85 ? 31.136 15.237 5.308 1.00 70.31 85 ALA A C 1
ATOM 721 O O . ALA A 1 85 ? 32.067 14.678 4.739 1.00 70.31 85 ALA A O 1
ATOM 722 N N . ARG A 1 86 ? 30.060 15.669 4.626 1.00 72.00 86 ARG A N 1
ATOM 723 C CA . ARG A 1 86 ? 29.762 15.358 3.208 1.00 72.00 86 ARG A CA 1
ATOM 724 C C . ARG A 1 86 ? 29.739 13.857 2.890 1.00 72.00 86 ARG A C 1
ATOM 726 O O . ARG A 1 86 ? 29.886 13.468 1.732 1.00 72.00 86 ARG A O 1
ATOM 733 N N . GLU A 1 87 ? 29.502 13.026 3.894 1.00 80.06 87 GLU A N 1
ATOM 734 C CA . GLU A 1 87 ? 29.397 11.580 3.751 1.00 80.06 87 GLU A CA 1
ATOM 735 C C . GLU A 1 87 ? 27.930 11.147 3.698 1.00 80.06 87 GLU A C 1
ATOM 737 O O . GLU A 1 87 ? 27.062 11.703 4.380 1.00 80.06 87 GLU A O 1
ATOM 742 N N . GLU A 1 88 ? 27.654 10.140 2.868 1.00 86.50 88 GLU A N 1
ATOM 743 C CA . GLU A 1 88 ? 26.371 9.449 2.846 1.00 86.50 88 GLU A CA 1
ATOM 744 C C . GLU A 1 88 ? 26.554 8.047 3.419 1.00 86.50 88 GLU A C 1
ATOM 746 O O . GLU A 1 88 ? 27.310 7.242 2.875 1.00 86.50 88 GLU A O 1
ATOM 751 N N . ARG A 1 89 ? 25.838 7.744 4.505 1.00 89.94 89 ARG A N 1
ATOM 752 C CA . ARG A 1 89 ? 25.893 6.432 5.157 1.00 89.94 89 ARG A CA 1
ATOM 753 C C . ARG A 1 89 ? 24.512 5.826 5.366 1.00 89.94 89 ARG A C 1
ATOM 755 O O . ARG A 1 89 ? 23.496 6.522 5.399 1.00 89.94 89 ARG A O 1
ATOM 762 N N . ALA A 1 90 ? 24.473 4.507 5.520 1.00 90.25 90 ALA A N 1
ATOM 763 C CA . ALA A 1 90 ? 23.287 3.810 6.006 1.00 90.25 90 ALA A CA 1
ATOM 764 C C . ALA A 1 90 ? 23.092 4.031 7.518 1.00 90.25 90 ALA A C 1
ATOM 766 O O . ALA A 1 90 ? 24.017 4.443 8.225 1.00 90.25 90 ALA A O 1
ATOM 767 N N . LEU A 1 91 ? 21.874 3.761 7.993 1.00 90.94 91 LEU A N 1
ATOM 768 C CA . LEU A 1 91 ? 21.587 3.647 9.424 1.00 90.94 91 LEU A CA 1
ATOM 769 C C . LEU A 1 91 ? 22.376 2.475 10.019 1.00 90.94 91 LEU A C 1
ATOM 771 O O . LEU A 1 91 ? 22.492 1.429 9.375 1.00 90.94 91 LEU A O 1
ATOM 775 N N . SER A 1 92 ? 22.868 2.635 11.248 1.00 92.31 92 SER A N 1
ATOM 776 C CA . SER A 1 92 ? 23.366 1.501 12.033 1.00 92.31 92 SER A CA 1
ATOM 777 C C . SER A 1 92 ? 22.214 0.566 12.425 1.00 92.31 92 SER A C 1
ATOM 779 O O . SER A 1 92 ? 21.035 0.911 12.284 1.00 92.31 92 SER A O 1
ATOM 781 N N . VAL A 1 93 ? 22.540 -0.627 12.928 1.00 92.81 93 VAL A N 1
ATOM 782 C CA . VAL A 1 93 ? 21.533 -1.600 13.381 1.00 92.81 93 VAL A CA 1
ATOM 783 C C . VAL A 1 93 ? 20.712 -1.021 14.538 1.00 92.81 93 VAL A C 1
ATOM 785 O O . VAL A 1 93 ? 19.484 -1.069 14.507 1.00 92.81 93 VAL A O 1
ATOM 788 N N . GLU A 1 94 ? 21.372 -0.372 15.494 1.00 93.19 94 GLU A N 1
ATOM 789 C CA . GLU A 1 94 ? 20.752 0.235 16.673 1.00 93.19 94 GLU A CA 1
ATOM 790 C C . GLU A 1 94 ? 19.869 1.432 16.292 1.00 93.19 94 GLU A C 1
ATOM 792 O O . GLU A 1 94 ? 18.731 1.555 16.754 1.00 93.19 94 GLU A O 1
ATOM 797 N N . GLU A 1 95 ? 20.363 2.309 15.407 1.00 93.31 95 GLU A N 1
ATOM 798 C CA . GLU A 1 95 ? 19.599 3.449 14.884 1.00 93.31 95 GLU A CA 1
ATOM 799 C C . GLU A 1 95 ? 18.336 2.973 14.158 1.00 93.31 95 GLU A C 1
ATOM 801 O O . GLU A 1 95 ? 17.252 3.545 14.313 1.00 93.31 95 GLU A O 1
ATOM 806 N N . ARG A 1 96 ? 18.469 1.897 13.378 1.00 94.88 96 ARG A N 1
ATOM 807 C CA . ARG A 1 96 ? 17.376 1.281 12.632 1.00 94.88 96 ARG A CA 1
ATOM 808 C C . ARG A 1 96 ? 16.319 0.688 13.559 1.00 94.88 96 ARG A C 1
ATOM 810 O O . ARG A 1 96 ? 15.137 0.972 13.369 1.00 94.88 96 ARG A O 1
ATOM 817 N N . GLU A 1 97 ? 16.709 -0.101 14.554 1.00 94.56 97 GLU A N 1
ATOM 818 C CA . GLU A 1 97 ? 15.774 -0.690 15.522 1.00 94.56 97 GLU A CA 1
ATOM 819 C C . GLU A 1 97 ? 15.017 0.387 16.302 1.00 94.56 97 GLU A C 1
ATOM 821 O O . GLU A 1 97 ? 13.785 0.342 16.408 1.00 94.56 97 GLU A O 1
ATOM 826 N N . LYS A 1 98 ? 15.736 1.417 16.761 1.00 94.88 98 LYS A N 1
ATOM 827 C CA . LYS A 1 98 ? 15.151 2.576 17.440 1.00 94.88 98 LYS A CA 1
ATOM 828 C C . LYS A 1 98 ? 14.140 3.299 16.547 1.00 94.88 98 LYS A C 1
ATOM 830 O O . LYS A 1 98 ? 13.032 3.612 16.992 1.00 94.88 98 LYS A O 1
ATOM 835 N N . LEU A 1 99 ? 14.476 3.517 15.273 1.00 94.94 99 LEU A N 1
ATOM 836 C CA . LEU A 1 99 ? 13.577 4.156 14.312 1.00 94.94 99 LEU A CA 1
ATOM 837 C C . LEU A 1 99 ? 12.319 3.321 14.041 1.00 94.94 99 LEU A C 1
ATOM 839 O O . LEU A 1 99 ? 11.212 3.864 14.030 1.00 94.94 99 LEU A O 1
ATOM 843 N N . ILE A 1 100 ? 12.468 2.009 13.847 1.00 95.25 100 ILE A N 1
ATOM 844 C CA . ILE A 1 100 ? 11.343 1.094 13.609 1.00 95.25 100 ILE A CA 1
ATOM 845 C C . ILE A 1 100 ? 10.393 1.113 14.809 1.00 95.25 100 ILE A C 1
ATOM 847 O O . ILE A 1 100 ? 9.189 1.297 14.627 1.00 95.25 100 ILE A O 1
ATOM 851 N N . ALA A 1 101 ? 10.916 1.003 16.033 1.00 93.88 101 ALA A N 1
ATOM 852 C CA . ALA A 1 101 ? 10.110 1.048 17.251 1.00 93.88 101 ALA A CA 1
ATOM 853 C C . ALA A 1 101 ? 9.367 2.387 17.419 1.00 93.88 101 ALA A C 1
ATOM 855 O O . ALA A 1 101 ? 8.221 2.415 17.879 1.00 93.88 101 ALA A O 1
ATOM 856 N N . TYR A 1 102 ? 9.995 3.498 17.019 1.00 94.56 102 TYR A N 1
ATOM 857 C CA . TYR A 1 102 ? 9.390 4.828 17.064 1.00 94.56 102 TYR A CA 1
ATOM 858 C C . TYR A 1 102 ? 8.248 4.996 16.051 1.00 94.56 102 TYR A C 1
ATOM 860 O O . TYR A 1 102 ? 7.177 5.509 16.393 1.00 94.56 102 TYR A O 1
ATOM 868 N N . LEU A 1 103 ? 8.451 4.540 14.812 1.00 94.75 103 LEU A N 1
ATOM 869 C CA . LEU A 1 103 ? 7.462 4.637 13.734 1.00 94.75 103 LEU A CA 1
ATOM 870 C C . LEU A 1 103 ? 6.325 3.620 13.873 1.00 94.75 103 LEU A C 1
ATOM 872 O O . LEU A 1 103 ? 5.203 3.908 13.462 1.00 94.75 103 LEU A O 1
ATOM 876 N N . ALA A 1 104 ? 6.571 2.468 14.498 1.00 92.12 104 ALA A N 1
ATOM 877 C CA . ALA A 1 104 ? 5.544 1.455 14.744 1.00 92.12 104 ALA A CA 1
ATOM 878 C C . ALA A 1 104 ? 4.392 1.961 15.630 1.00 92.12 104 ALA A C 1
ATOM 880 O O . ALA A 1 104 ? 3.280 1.449 15.549 1.00 92.12 104 ALA A O 1
ATOM 881 N N . LYS A 1 105 ? 4.639 2.983 16.460 1.00 90.56 105 LYS A N 1
ATOM 882 C CA . LYS A 1 105 ? 3.642 3.583 17.365 1.00 90.56 105 LYS A CA 1
ATOM 883 C C . LYS A 1 105 ? 3.015 4.869 16.822 1.00 90.56 105 LYS A C 1
ATOM 885 O O . LYS A 1 105 ? 2.240 5.515 17.522 1.00 90.56 105 LYS A O 1
ATOM 890 N N . ALA A 1 106 ? 3.392 5.296 15.621 1.00 91.88 106 ALA A N 1
ATOM 891 C CA . ALA A 1 106 ? 3.001 6.584 15.070 1.00 91.88 106 ALA A CA 1
ATOM 892 C C . ALA A 1 106 ? 2.326 6.422 13.711 1.00 91.88 106 ALA A C 1
ATOM 894 O O . ALA A 1 106 ? 2.645 5.521 12.941 1.00 91.88 106 ALA A O 1
ATOM 895 N N . LYS A 1 107 ? 1.421 7.350 13.393 1.00 92.44 107 LYS A N 1
ATOM 896 C CA . LYS A 1 107 ? 0.842 7.445 12.051 1.00 92.44 107 LYS A CA 1
ATOM 897 C C . LYS A 1 107 ? 1.884 7.902 11.033 1.00 92.44 107 LYS A C 1
ATOM 899 O O . LYS A 1 107 ? 2.045 7.282 9.990 1.00 92.44 107 LYS A O 1
ATOM 904 N N . ASP A 1 108 ? 2.582 8.982 11.358 1.00 93.94 108 ASP A N 1
ATOM 905 C CA . ASP A 1 108 ? 3.645 9.589 10.567 1.00 93.94 108 ASP A CA 1
ATOM 906 C C . ASP A 1 108 ? 4.610 10.336 11.496 1.00 93.94 108 ASP A C 1
ATOM 908 O O . ASP A 1 108 ? 4.254 10.675 12.630 1.00 93.94 108 ASP A O 1
ATOM 912 N N . ARG A 1 109 ? 5.841 10.573 11.031 1.00 94.50 109 ARG A N 1
ATOM 913 C CA . ARG A 1 109 ? 6.844 11.405 11.713 1.00 94.50 109 ARG A CA 1
ATOM 914 C C . ARG A 1 109 ? 7.580 12.278 10.713 1.00 94.50 109 ARG A C 1
ATOM 916 O O . ARG A 1 109 ? 7.912 11.822 9.621 1.00 94.50 109 ARG A O 1
ATOM 923 N N . SER A 1 110 ? 7.843 13.533 11.073 1.00 93.88 110 SER A N 1
ATOM 924 C CA . SER A 1 110 ? 8.670 14.405 10.234 1.00 93.88 110 SER A CA 1
ATOM 925 C C . SER A 1 110 ? 10.139 13.993 10.291 1.00 93.88 110 SER A C 1
ATOM 927 O O . SER A 1 110 ? 10.598 13.445 11.293 1.00 93.88 110 SER A O 1
ATOM 929 N N . PHE A 1 111 ? 10.902 14.298 9.243 1.00 91.31 111 PHE A N 1
ATOM 930 C CA . PHE A 1 111 ? 12.342 14.021 9.238 1.00 91.31 111 PHE A CA 1
ATOM 931 C C . PHE A 1 111 ? 13.087 14.744 10.368 1.00 91.31 111 PHE A C 1
ATOM 933 O O . PHE A 1 111 ? 13.985 14.170 10.972 1.00 91.31 111 PHE A O 1
ATOM 940 N N . GLN A 1 112 ? 12.630 15.939 10.757 1.00 89.88 112 GLN A N 1
ATOM 941 C CA . GLN A 1 112 ? 13.139 16.650 11.935 1.00 89.88 112 GLN A CA 1
ATOM 942 C C . GLN A 1 112 ? 12.884 15.879 13.242 1.00 89.88 112 GLN A C 1
ATOM 944 O O . GLN A 1 112 ? 13.771 15.779 14.085 1.00 89.88 112 GLN A O 1
ATOM 949 N N . GLN A 1 113 ? 11.685 15.305 13.414 1.00 92.62 113 GLN A N 1
ATOM 950 C CA . GLN A 1 113 ? 11.365 14.474 14.582 1.00 92.62 113 GLN A CA 1
ATOM 951 C C . GLN A 1 113 ? 12.209 13.199 14.611 1.00 92.62 113 GLN A C 1
ATOM 953 O O . GLN A 1 113 ? 12.655 12.788 15.678 1.00 92.62 113 GLN A O 1
ATOM 958 N N . ILE A 1 114 ? 12.434 12.590 13.444 1.00 92.56 114 ILE A N 1
ATOM 959 C CA . ILE A 1 114 ? 13.278 11.402 13.301 1.00 92.56 114 ILE A CA 1
ATOM 960 C C . ILE A 1 114 ? 14.726 11.734 13.671 1.00 92.56 114 ILE A C 1
ATOM 962 O O . ILE A 1 114 ? 15.300 11.046 14.509 1.00 92.56 114 ILE A O 1
ATOM 966 N N . ALA A 1 115 ? 15.289 12.813 13.121 1.00 91.19 115 ALA A N 1
ATOM 967 C CA . ALA A 1 115 ? 16.655 13.237 13.419 1.00 91.19 115 ALA A CA 1
ATOM 968 C C . ALA A 1 115 ? 16.845 13.501 14.920 1.00 91.19 115 ALA A C 1
ATOM 970 O O . ALA A 1 115 ? 17.765 12.954 15.515 1.00 91.19 115 ALA A O 1
ATOM 971 N N . LYS A 1 116 ? 15.914 14.230 15.554 1.00 91.88 116 LYS A N 1
ATOM 972 C CA . LYS A 1 116 ? 15.932 14.494 17.003 1.00 91.88 116 LYS A CA 1
ATOM 973 C C . LYS A 1 116 ? 15.798 13.226 17.854 1.00 91.88 116 LYS A C 1
ATOM 975 O O . LYS A 1 116 ? 16.283 13.179 18.978 1.00 91.88 116 LYS A O 1
ATOM 980 N N . HIS A 1 117 ? 15.085 12.212 17.364 1.00 91.31 117 HIS A N 1
ATOM 981 C CA . HIS A 1 117 ? 14.931 10.955 18.092 1.00 91.31 117 HIS A CA 1
ATOM 982 C C . HIS A 1 117 ? 16.184 10.077 18.001 1.00 91.31 117 HIS A C 1
ATOM 984 O O . HIS A 1 117 ? 16.505 9.366 18.953 1.00 91.31 117 HIS A O 1
ATOM 990 N N . LEU A 1 118 ? 16.877 10.106 16.862 1.00 89.69 118 LEU A N 1
ATOM 991 C CA . LEU A 1 118 ? 18.033 9.253 16.600 1.00 89.69 118 LEU A CA 1
ATOM 992 C C . LEU A 1 118 ? 19.348 9.868 17.079 1.00 89.69 118 LEU A C 1
ATOM 994 O O . LEU A 1 118 ? 20.161 9.141 17.640 1.00 89.69 118 LEU A O 1
ATOM 998 N N . PHE A 1 119 ? 19.519 11.181 16.926 1.00 88.12 119 PHE A N 1
ATOM 999 C CA . PHE A 1 119 ? 20.788 11.873 17.131 1.00 88.12 119 PHE A CA 1
ATOM 1000 C C . PHE A 1 119 ? 20.658 13.016 18.133 1.00 88.12 119 PHE A C 1
ATOM 1002 O O . PHE A 1 119 ? 19.695 13.782 18.103 1.00 88.12 119 PHE A O 1
ATOM 1009 N N . GLU A 1 120 ? 21.669 13.173 18.985 1.00 80.62 120 GLU A N 1
ATOM 1010 C CA . GLU A 1 120 ? 21.784 14.334 19.871 1.00 80.62 120 GLU A CA 1
ATOM 1011 C C . GLU A 1 120 ? 22.092 15.599 19.051 1.00 80.62 120 GLU A C 1
ATOM 1013 O O . GLU A 1 120 ? 21.374 16.599 19.136 1.00 80.62 120 GLU A O 1
ATOM 1018 N N . GLN A 1 121 ? 23.084 15.516 18.158 1.00 80.06 121 GLN A N 1
ATOM 1019 C CA . GLN A 1 121 ? 23.403 16.548 17.170 1.00 80.06 121 GLN A CA 1
ATOM 1020 C C . GLN A 1 121 ? 22.651 16.271 15.864 1.00 80.06 121 GLN A C 1
ATOM 1022 O O . GLN A 1 121 ? 22.988 15.353 15.126 1.00 80.06 121 GLN A O 1
ATOM 1027 N N . HIS A 1 122 ? 21.604 17.048 15.588 1.00 81.88 122 HIS A N 1
ATOM 1028 C CA . HIS A 1 122 ? 20.636 16.744 14.526 1.00 81.88 122 HIS A CA 1
ATOM 1029 C C . HIS A 1 122 ? 20.460 17.866 13.489 1.00 81.88 122 HIS A C 1
ATOM 1031 O O . HIS A 1 122 ? 19.757 17.676 12.498 1.00 81.88 122 HIS A O 1
ATOM 1037 N N . GLU A 1 123 ? 21.084 19.031 13.682 1.00 79.88 123 GLU A N 1
ATOM 1038 C CA . GLU A 1 123 ? 20.863 20.208 12.827 1.00 79.88 123 GLU A CA 1
ATOM 1039 C C . GLU A 1 123 ? 21.446 20.046 11.412 1.00 79.88 123 GLU A C 1
ATOM 1041 O O . GLU A 1 123 ? 20.785 20.412 10.430 1.00 79.88 123 GLU A O 1
ATOM 1046 N N . SER A 1 124 ? 22.635 19.438 11.298 1.00 82.38 124 SER A N 1
ATOM 1047 C CA . SER A 1 124 ? 23.325 19.172 10.023 1.00 82.38 124 SER A CA 1
ATOM 1048 C C . SER A 1 124 ? 22.827 17.916 9.303 1.00 82.38 124 SER A C 1
ATOM 1050 O O . SER A 1 124 ? 23.153 17.704 8.133 1.00 82.38 124 SER A O 1
ATOM 1052 N N . ILE A 1 125 ? 22.022 17.091 9.977 1.00 85.19 125 ILE A N 1
ATOM 1053 C CA . ILE A 1 125 ? 21.574 15.801 9.460 1.00 85.19 125 ILE A CA 1
ATOM 1054 C C . ILE A 1 125 ? 20.418 15.999 8.486 1.00 85.19 125 ILE A C 1
ATOM 1056 O O . ILE A 1 125 ? 19.415 16.654 8.788 1.00 85.19 125 ILE A O 1
ATOM 1060 N N . ARG A 1 126 ? 20.547 15.399 7.304 1.00 87.94 126 ARG A N 1
ATOM 1061 C CA . ARG A 1 126 ? 19.471 15.267 6.319 1.00 87.94 126 ARG A CA 1
ATOM 1062 C C . ARG A 1 126 ? 19.355 13.828 5.853 1.00 87.94 126 ARG A C 1
ATOM 1064 O O . ARG A 1 126 ? 20.322 13.073 5.888 1.00 87.94 126 ARG A O 1
ATOM 1071 N N . PHE A 1 127 ? 18.181 13.456 5.371 1.00 89.94 127 PHE A N 1
ATOM 1072 C CA . PHE A 1 127 ? 17.937 12.142 4.793 1.00 89.94 127 PHE A CA 1
ATOM 1073 C C . PHE A 1 127 ? 17.810 12.212 3.269 1.00 89.94 127 PHE A C 1
ATOM 1075 O O . PHE A 1 127 ? 17.255 13.158 2.711 1.00 89.94 127 PHE A O 1
ATOM 1082 N N . ASN A 1 128 ? 18.265 11.172 2.569 1.00 89.81 128 ASN A N 1
ATOM 1083 C CA . ASN A 1 128 ? 18.141 11.067 1.109 1.00 89.81 128 ASN A CA 1
ATOM 1084 C C . ASN A 1 128 ? 16.692 11.239 0.607 1.00 89.81 128 ASN A C 1
ATOM 1086 O O . ASN A 1 128 ? 16.469 11.850 -0.440 1.00 89.81 128 ASN A O 1
ATOM 1090 N N . LEU A 1 129 ? 15.707 10.751 1.368 1.00 85.12 129 LEU A N 1
ATOM 1091 C CA . LEU A 1 129 ? 14.285 10.862 1.038 1.00 85.12 129 LEU A CA 1
ATOM 1092 C C . LEU A 1 129 ? 13.733 12.296 1.164 1.00 85.12 129 LEU A C 1
ATOM 1094 O O . LEU A 1 129 ? 12.698 12.582 0.564 1.00 85.12 129 LEU A O 1
ATOM 1098 N N . GLU A 1 130 ? 14.423 13.214 1.851 1.00 83.38 130 GLU A N 1
ATOM 1099 C CA . GLU A 1 130 ? 14.042 14.637 1.922 1.00 83.38 130 GLU A CA 1
ATOM 1100 C C . GLU A 1 130 ? 14.293 15.384 0.608 1.00 83.38 130 GLU A C 1
ATOM 1102 O O . GLU A 1 130 ? 13.630 16.382 0.332 1.00 83.38 130 GLU A O 1
ATOM 1107 N N . ARG A 1 131 ? 15.200 14.887 -0.250 1.00 73.12 131 ARG A N 1
ATOM 1108 C CA . ARG A 1 131 ? 15.564 15.541 -1.525 1.00 73.12 131 ARG A CA 1
ATOM 1109 C C . ARG A 1 131 ? 14.375 15.724 -2.482 1.00 73.12 131 ARG A C 1
ATOM 1111 O O . ARG A 1 131 ? 14.460 16.517 -3.415 1.00 73.12 131 ARG A O 1
ATOM 1118 N N . GLY A 1 132 ? 13.275 15.002 -2.260 1.00 65.31 132 GLY A N 1
ATOM 1119 C CA . GLY A 1 132 ? 12.016 15.135 -2.997 1.00 65.31 132 GLY A CA 1
ATOM 1120 C C . GLY A 1 132 ? 10.974 16.055 -2.350 1.00 65.31 132 GLY A C 1
ATOM 1121 O O . GLY A 1 132 ? 9.798 15.907 -2.667 1.00 65.31 132 GLY A O 1
ATOM 1122 N N . ASP A 1 133 ? 11.358 16.929 -1.410 1.00 70.00 133 ASP A N 1
ATOM 1123 C CA . ASP A 1 133 ? 10.448 17.710 -0.546 1.00 70.00 133 ASP A CA 1
ATOM 1124 C C . ASP A 1 133 ? 9.470 16.844 0.269 1.00 70.00 133 ASP A C 1
ATOM 1126 O O . ASP A 1 133 ? 8.450 17.322 0.780 1.00 70.00 133 ASP A O 1
ATOM 1130 N N . ARG A 1 134 ? 9.777 15.550 0.425 1.00 83.00 134 ARG A N 1
ATOM 1131 C CA . ARG A 1 134 ? 9.053 14.686 1.351 1.00 83.00 134 ARG A CA 1
ATOM 1132 C C . ARG A 1 134 ? 9.353 15.202 2.754 1.00 83.00 134 ARG A C 1
ATOM 1134 O O . ARG A 1 134 ? 10.505 15.263 3.163 1.00 83.00 134 ARG A O 1
ATOM 1141 N N . LYS A 1 135 ? 8.312 15.578 3.496 1.00 85.50 135 LYS A N 1
ATOM 1142 C CA . LYS A 1 135 ? 8.460 16.140 4.852 1.00 85.50 135 LYS A CA 1
ATOM 1143 C C . LYS A 1 135 ? 8.409 15.084 5.952 1.00 85.50 135 LYS A C 1
ATOM 1145 O O . LYS A 1 135 ? 8.853 15.338 7.072 1.00 85.50 135 LYS A O 1
ATOM 1150 N N . LYS A 1 136 ? 7.800 13.935 5.655 1.00 91.94 136 LYS A N 1
ATOM 1151 C CA . LYS A 1 136 ? 7.422 12.927 6.641 1.00 91.94 136 LYS A CA 1
ATOM 1152 C C . LYS A 1 136 ? 7.623 11.513 6.122 1.00 91.94 136 LYS A C 1
ATOM 1154 O O . LYS A 1 136 ? 7.475 11.259 4.925 1.00 91.94 136 LYS A O 1
ATOM 1159 N N . LEU A 1 137 ? 7.896 10.612 7.051 1.00 92.56 137 LEU A N 1
ATOM 1160 C CA . LEU A 1 137 ? 7.899 9.176 6.850 1.00 92.56 137 LEU A CA 1
ATOM 1161 C C . LEU A 1 137 ? 6.645 8.586 7.495 1.00 92.56 137 LEU A C 1
ATOM 1163 O O . LEU A 1 137 ? 6.286 8.963 8.615 1.00 92.56 137 LEU A O 1
ATOM 1167 N N . ASP A 1 138 ? 5.981 7.676 6.791 1.00 91.81 138 ASP A N 1
ATOM 1168 C CA . ASP A 1 138 ? 4.753 7.068 7.295 1.00 91.81 138 ASP A CA 1
ATOM 1169 C C . ASP A 1 138 ? 5.104 5.915 8.242 1.00 91.81 138 ASP A C 1
ATOM 1171 O O . ASP A 1 138 ? 5.968 5.084 7.943 1.00 91.81 138 ASP A O 1
ATOM 1175 N N . GLY A 1 139 ? 4.403 5.832 9.369 1.00 93.31 139 GLY A N 1
ATOM 1176 C CA . GLY A 1 139 ? 4.494 4.736 10.332 1.00 93.31 139 GLY A CA 1
ATOM 1177 C C . GLY A 1 139 ? 3.377 3.707 10.150 1.00 93.31 139 GLY A C 1
ATOM 1178 O O . GLY A 1 139 ? 2.818 3.547 9.060 1.00 93.31 139 GLY A O 1
ATOM 1179 N N . MET A 1 140 ? 3.029 2.990 11.215 1.00 93.81 140 MET A N 1
ATOM 1180 C CA . MET A 1 140 ? 1.886 2.070 11.184 1.00 93.81 140 MET A CA 1
ATOM 1181 C C . MET A 1 140 ? 0.604 2.833 11.519 1.00 93.81 140 MET A C 1
ATOM 1183 O O . MET A 1 140 ? 0.206 2.961 12.676 1.00 93.81 140 MET A O 1
ATOM 1187 N N . SER A 1 141 ? -0.024 3.397 10.482 1.00 92.19 141 SER A N 1
ATOM 1188 C CA . SER A 1 141 ? -1.188 4.274 10.629 1.00 92.19 141 SER A CA 1
ATOM 1189 C C . SER A 1 141 ? -2.383 3.586 11.280 1.00 92.19 141 SER A C 1
ATOM 1191 O O . SER A 1 141 ? -3.108 4.247 12.018 1.00 92.19 141 SER A O 1
ATOM 1193 N N . ILE A 1 142 ? -2.582 2.290 11.016 1.00 92.44 142 ILE A N 1
ATOM 1194 C CA . ILE A 1 142 ? -3.682 1.515 11.599 1.00 92.44 142 ILE A CA 1
ATOM 1195 C C . ILE A 1 142 ? -3.427 1.268 13.082 1.00 92.44 142 ILE A C 1
ATOM 1197 O O . ILE A 1 142 ? -4.284 1.589 13.897 1.00 92.44 142 ILE A O 1
ATOM 1201 N N . ASP A 1 143 ? -2.231 0.805 13.451 1.00 92.81 143 ASP A N 1
ATOM 1202 C CA . ASP A 1 143 ? -1.862 0.613 14.858 1.00 92.81 143 ASP A CA 1
ATOM 1203 C C . ASP A 1 143 ? -1.977 1.918 15.653 1.00 92.81 143 ASP A C 1
ATOM 1205 O O . ASP A 1 143 ? -2.491 1.919 16.769 1.00 92.81 143 ASP A O 1
ATOM 1209 N N . ALA A 1 144 ? -1.547 3.041 15.073 1.00 91.94 144 ALA A N 1
ATOM 1210 C CA . ALA A 1 144 ? -1.683 4.352 15.699 1.00 91.94 144 ALA A CA 1
ATOM 1211 C C . ALA A 1 144 ? -3.150 4.798 15.841 1.00 91.94 144 ALA A C 1
ATOM 1213 O O . ALA A 1 144 ? -3.485 5.478 16.811 1.00 91.94 144 ALA A O 1
ATOM 1214 N N . ALA A 1 145 ? -4.022 4.431 14.896 1.00 91.56 145 ALA A N 1
ATOM 1215 C CA . ALA A 1 145 ? -5.449 4.721 14.985 1.00 91.56 145 ALA A CA 1
ATOM 1216 C C . ALA A 1 145 ? -6.121 3.862 16.065 1.00 91.56 145 ALA A C 1
ATOM 1218 O O . ALA A 1 145 ? -6.780 4.407 16.947 1.00 91.56 145 ALA A O 1
ATOM 1219 N N . LEU A 1 146 ? -5.890 2.547 16.054 1.00 91.62 146 LEU A N 1
ATOM 1220 C CA . LEU A 1 146 ? -6.469 1.596 17.007 1.00 91.62 146 LEU A CA 1
ATOM 1221 C C . LEU A 1 146 ? -6.000 1.843 18.445 1.00 91.62 146 LEU A C 1
ATOM 1223 O O . LEU A 1 146 ? -6.789 1.709 19.379 1.00 91.62 146 LEU A O 1
ATOM 1227 N N . ALA A 1 147 ? -4.756 2.291 18.629 1.00 91.81 147 ALA A N 1
ATOM 1228 C CA . ALA A 1 147 ? -4.222 2.677 19.935 1.00 91.81 147 ALA A CA 1
ATOM 1229 C C . ALA A 1 147 ? -4.858 3.954 20.526 1.00 91.81 147 ALA A C 1
ATOM 1231 O O . ALA A 1 147 ? -4.563 4.329 21.666 1.00 91.81 147 ALA A O 1
ATOM 1232 N N . ASN A 1 148 ? -5.722 4.653 19.784 1.00 89.12 148 ASN A N 1
ATOM 1233 C CA . ASN A 1 148 ? -6.440 5.814 20.295 1.00 89.12 148 ASN A CA 1
ATOM 1234 C C . ASN A 1 148 ? -7.373 5.409 21.449 1.00 89.12 148 ASN A C 1
ATOM 1236 O O . ASN A 1 148 ? -8.073 4.403 21.371 1.00 89.12 148 ASN A O 1
ATOM 1240 N N . LYS A 1 149 ? -7.432 6.232 22.506 1.00 82.38 149 LYS A N 1
ATOM 1241 C CA . LYS A 1 149 ? -8.314 6.034 23.671 1.00 82.38 149 LYS A CA 1
ATOM 1242 C C . LYS A 1 149 ? -9.793 5.872 23.304 1.00 82.38 149 LYS A C 1
ATOM 1244 O O . LYS A 1 149 ? -10.521 5.252 24.065 1.00 82.38 149 LYS A O 1
ATOM 1249 N N . LYS A 1 150 ? -10.236 6.445 22.179 1.00 84.06 150 LYS A N 1
ATOM 1250 C CA . LYS A 1 150 ? -11.617 6.300 21.688 1.00 84.06 150 LYS A CA 1
ATOM 1251 C C . LYS A 1 150 ? -11.931 4.896 21.153 1.00 84.06 150 LYS A C 1
ATOM 1253 O O . LYS A 1 150 ? -13.103 4.527 21.134 1.00 84.06 150 LYS A O 1
ATOM 1258 N N . LEU A 1 151 ? -10.905 4.160 20.722 1.00 86.69 151 LEU A N 1
ATOM 1259 C CA . LEU A 1 151 ? -10.998 2.811 20.170 1.00 86.69 151 LEU A CA 1
ATOM 1260 C C . LEU A 1 151 ? -10.470 1.805 21.207 1.00 86.69 151 LEU A C 1
ATOM 1262 O O . LEU A 1 151 ? -11.103 1.622 22.242 1.00 86.69 151 LEU A O 1
ATOM 1266 N N . LEU A 1 152 ? -9.309 1.181 20.979 1.00 87.94 152 LEU A N 1
ATOM 1267 C CA . LEU A 1 152 ? -8.767 0.124 21.849 1.00 87.94 152 LEU A CA 1
ATOM 1268 C C . LEU A 1 152 ? -7.778 0.644 22.906 1.00 87.94 152 LEU A C 1
ATOM 1270 O O . LEU A 1 152 ? -7.450 -0.061 23.866 1.00 87.94 152 LEU A O 1
ATOM 1274 N N . GLY A 1 153 ? -7.306 1.886 22.765 1.00 88.50 153 GLY A N 1
ATOM 1275 C CA . GLY A 1 153 ? -6.408 2.525 23.723 1.00 88.50 153 GLY A CA 1
ATOM 1276 C C . GLY A 1 153 ? -5.042 1.840 23.854 1.00 88.50 153 GLY A C 1
ATOM 1277 O O . GLY A 1 153 ? -4.599 1.079 22.995 1.00 88.50 153 GLY A O 1
ATOM 1278 N N . SER A 1 154 ? -4.353 2.090 24.973 1.00 87.00 154 SER A N 1
ATOM 1279 C CA . SER A 1 154 ? -2.998 1.569 25.220 1.00 87.00 154 SER A CA 1
ATOM 1280 C C . SER A 1 154 ? -2.928 0.043 25.316 1.00 87.00 154 SER A C 1
ATOM 1282 O O . SER A 1 154 ? -1.868 -0.526 25.046 1.00 87.00 154 SER A O 1
ATOM 1284 N N . LYS A 1 155 ? -4.047 -0.622 25.643 1.00 89.12 155 LYS A N 1
ATOM 1285 C CA . LYS A 1 155 ? -4.150 -2.088 25.665 1.00 89.12 155 LYS A CA 1
ATOM 1286 C C . LYS A 1 155 ? -3.807 -2.702 24.309 1.00 89.12 155 LYS A C 1
ATOM 1288 O O . LYS A 1 155 ? -3.244 -3.790 24.289 1.00 89.12 155 LYS A O 1
ATOM 1293 N N . TRP A 1 156 ? -4.048 -1.987 23.203 1.00 91.81 156 TRP A N 1
ATOM 1294 C CA . TRP A 1 156 ? -3.664 -2.426 21.858 1.00 91.81 156 TRP A CA 1
ATOM 1295 C C . TRP A 1 156 ? -2.201 -2.868 21.786 1.00 91.81 156 TRP A C 1
ATOM 1297 O O . TRP A 1 156 ? -1.891 -3.908 21.216 1.00 91.81 156 TRP A O 1
ATOM 1307 N N . HIS A 1 157 ? -1.287 -2.125 22.413 1.00 88.50 157 HIS A N 1
ATOM 1308 C CA . HIS A 1 157 ? 0.139 -2.429 22.334 1.00 88.50 157 HIS A CA 1
ATOM 1309 C C . HIS A 1 157 ? 0.536 -3.721 23.057 1.00 88.50 157 HIS A C 1
ATOM 1311 O O . HIS A 1 157 ? 1.529 -4.324 22.657 1.00 88.50 157 HIS A O 1
ATOM 1317 N N . ALA A 1 158 ? -0.238 -4.151 24.057 1.00 90.06 158 ALA A N 1
ATOM 1318 C CA . ALA A 1 158 ? 0.022 -5.359 24.837 1.00 90.06 158 ALA A CA 1
ATOM 1319 C C . ALA A 1 158 ? -0.433 -6.652 24.134 1.00 90.06 158 ALA A C 1
ATOM 1321 O O . ALA A 1 158 ? -0.060 -7.743 24.557 1.00 90.06 158 ALA A O 1
ATOM 1322 N N . ILE A 1 159 ? -1.226 -6.541 23.064 1.00 92.31 159 ILE A N 1
ATOM 1323 C CA . ILE A 1 159 ? -1.730 -7.693 22.310 1.00 92.31 159 ILE A CA 1
ATOM 1324 C C . ILE A 1 159 ? -0.583 -8.351 21.515 1.00 92.31 159 ILE A C 1
ATOM 1326 O O . ILE A 1 159 ? 0.238 -7.630 20.931 1.00 92.31 159 ILE A O 1
ATOM 1330 N N . PRO A 1 160 ? -0.545 -9.695 21.409 1.00 94.00 160 PRO A N 1
ATOM 1331 C CA . PRO A 1 160 ? 0.370 -10.396 20.512 1.00 94.00 160 PRO A CA 1
ATOM 1332 C C . PRO A 1 160 ? 0.257 -9.929 19.054 1.00 94.00 160 PRO A C 1
ATOM 1334 O O . PRO A 1 160 ? -0.839 -9.725 18.532 1.00 94.00 160 PRO A O 1
ATOM 1337 N N . GLU A 1 161 ? 1.392 -9.822 18.361 1.00 91.62 161 GLU A N 1
ATOM 1338 C CA . GLU A 1 161 ? 1.463 -9.320 16.979 1.00 91.62 161 GLU A CA 1
ATOM 1339 C C . GLU A 1 161 ? 0.565 -10.100 16.006 1.00 91.62 161 GLU A C 1
ATOM 1341 O O . GLU A 1 161 ? -0.150 -9.497 15.209 1.00 91.62 161 GLU A O 1
ATOM 1346 N N . LEU A 1 162 ? 0.520 -11.431 16.128 1.00 92.62 162 LEU A N 1
ATOM 1347 C CA . LEU A 1 162 ? -0.337 -12.279 15.295 1.00 92.62 162 LEU A CA 1
ATOM 1348 C C . LEU A 1 162 ? -1.827 -11.961 15.483 1.00 92.62 162 LEU A C 1
ATOM 1350 O O . LEU A 1 162 ? -2.601 -11.982 14.525 1.00 92.62 162 LEU A O 1
ATOM 1354 N N . LEU A 1 163 ? -2.241 -11.661 16.715 1.00 94.12 163 LEU A N 1
ATOM 1355 C CA . LEU A 1 163 ? -3.631 -11.339 17.012 1.00 94.12 163 LEU A CA 1
ATOM 1356 C C . LEU A 1 163 ? -3.986 -9.935 16.503 1.00 94.12 163 LEU A C 1
ATOM 1358 O O . LEU A 1 163 ? -5.068 -9.758 15.948 1.00 94.12 163 LEU A O 1
ATOM 1362 N N . LYS A 1 164 ? -3.051 -8.974 16.564 1.00 94.56 164 LYS A N 1
ATOM 1363 C CA . LYS A 1 164 ? -3.211 -7.664 15.908 1.00 94.56 164 LYS A CA 1
ATOM 1364 C C . LYS A 1 164 ? -3.424 -7.806 14.403 1.00 94.56 164 LYS A C 1
ATOM 1366 O O . LYS A 1 164 ? -4.339 -7.191 13.862 1.00 94.56 164 LYS A O 1
ATOM 1371 N N . ASP A 1 165 ? -2.618 -8.635 13.739 1.00 95.19 165 ASP A N 1
ATOM 1372 C CA . ASP A 1 165 ? -2.745 -8.883 12.300 1.00 95.19 165 ASP A CA 1
ATOM 1373 C C . ASP A 1 165 ? -4.119 -9.481 11.955 1.00 95.19 165 ASP A C 1
ATOM 1375 O O . ASP A 1 165 ? -4.756 -9.049 10.995 1.00 95.19 165 ASP A O 1
ATOM 1379 N N . ARG A 1 166 ? -4.608 -10.436 12.762 1.00 94.94 166 ARG A N 1
ATOM 1380 C CA . ARG A 1 166 ? -5.940 -11.046 12.589 1.00 94.94 166 ARG A CA 1
ATOM 1381 C C . ARG A 1 166 ? -7.072 -10.037 12.798 1.00 94.94 166 ARG A C 1
ATOM 1383 O O . ARG A 1 166 ? -8.015 -10.051 12.013 1.00 94.94 166 ARG A O 1
ATOM 1390 N N . ILE A 1 167 ? -6.980 -9.183 13.820 1.00 94.88 167 ILE A N 1
ATOM 1391 C CA . ILE A 1 167 ? -7.978 -8.139 14.107 1.00 94.88 167 ILE A CA 1
ATOM 1392 C C . ILE A 1 167 ? -8.047 -7.145 12.948 1.00 94.88 167 ILE A C 1
ATOM 1394 O O . ILE A 1 167 ? -9.128 -6.889 12.429 1.00 94.88 167 ILE A O 1
ATOM 1398 N N . VAL A 1 168 ? -6.901 -6.626 12.496 1.00 94.50 168 VAL A N 1
ATOM 1399 C CA . VAL A 1 168 ? -6.864 -5.681 11.371 1.00 94.50 168 VAL A CA 1
ATOM 1400 C C . VAL A 1 168 ? -7.386 -6.328 10.091 1.00 94.50 168 VAL A C 1
ATOM 1402 O O . VAL A 1 168 ? -8.134 -5.683 9.366 1.00 94.50 168 VAL A O 1
ATOM 1405 N N . ALA A 1 169 ? -7.049 -7.593 9.823 1.00 93.00 169 ALA A N 1
ATOM 1406 C CA . ALA A 1 169 ? -7.594 -8.312 8.673 1.00 93.00 169 ALA A CA 1
ATOM 1407 C C . ALA A 1 169 ? -9.128 -8.406 8.734 1.00 93.00 169 ALA A C 1
ATOM 1409 O O . ALA A 1 169 ? -9.781 -8.078 7.754 1.00 93.00 169 ALA A O 1
ATOM 1410 N N . ALA A 1 170 ? -9.704 -8.748 9.893 1.00 93.12 170 ALA A N 1
ATOM 1411 C CA . ALA A 1 170 ? -11.158 -8.793 10.061 1.00 93.12 170 ALA A CA 1
ATOM 1412 C C . ALA A 1 170 ? -11.828 -7.419 9.863 1.00 93.12 170 ALA A C 1
ATOM 1414 O O . ALA A 1 170 ? -12.929 -7.360 9.327 1.00 93.12 170 ALA A O 1
ATOM 1415 N N . ILE A 1 171 ? -11.158 -6.322 10.244 1.00 92.50 171 ILE A N 1
ATOM 1416 C CA . ILE A 1 171 ? -11.641 -4.957 9.977 1.00 92.50 171 ILE A CA 1
ATOM 1417 C C . ILE A 1 171 ? -11.592 -4.641 8.475 1.00 92.50 171 ILE A C 1
ATOM 1419 O O . ILE A 1 171 ? -12.521 -4.054 7.935 1.00 92.50 171 ILE A O 1
ATOM 1423 N N . VAL A 1 172 ? -10.511 -5.019 7.788 1.00 90.06 172 VAL A N 1
ATOM 1424 C CA . VAL A 1 172 ? -10.348 -4.781 6.342 1.00 90.06 172 VAL A CA 1
ATOM 1425 C C . VAL A 1 172 ? -11.345 -5.594 5.514 1.00 90.06 172 VAL A C 1
ATOM 1427 O O . VAL A 1 172 ? -11.818 -5.101 4.491 1.00 90.06 172 VAL A O 1
ATOM 1430 N N . ASP A 1 173 ? -11.654 -6.810 5.957 1.00 87.56 173 ASP A N 1
ATOM 1431 C CA . ASP A 1 173 ? -12.596 -7.721 5.305 1.00 87.56 173 ASP A CA 1
ATOM 1432 C C . ASP A 1 173 ? -14.068 -7.432 5.683 1.00 87.56 173 ASP A C 1
ATOM 1434 O O . ASP A 1 173 ? -14.967 -8.065 5.131 1.00 87.56 173 ASP A O 1
ATOM 1438 N N . ASP A 1 174 ? -14.317 -6.466 6.580 1.00 87.69 174 ASP A N 1
ATOM 1439 C CA . ASP A 1 174 ? -15.646 -6.083 7.090 1.00 87.69 174 ASP A CA 1
ATOM 1440 C C . ASP A 1 174 ? -16.415 -7.262 7.738 1.00 87.69 174 ASP A C 1
ATOM 1442 O O . ASP A 1 174 ? -17.627 -7.427 7.598 1.00 87.69 174 ASP A O 1
ATOM 1446 N N . GLU A 1 175 ? -15.692 -8.137 8.452 1.00 88.50 175 GLU A N 1
ATOM 1447 C CA . GLU A 1 175 ? -16.229 -9.359 9.067 1.00 88.50 175 GLU A CA 1
ATOM 1448 C C . GLU A 1 175 ? -16.553 -9.164 10.562 1.00 88.50 175 GLU A C 1
ATOM 1450 O O . GLU A 1 175 ? -15.793 -9.597 11.438 1.00 88.50 175 GLU A O 1
ATOM 1455 N N . ALA A 1 176 ? -17.707 -8.564 10.877 1.00 89.56 176 ALA A N 1
ATOM 1456 C CA . ALA A 1 176 ? -18.120 -8.268 12.259 1.00 89.56 176 ALA A CA 1
ATOM 1457 C C . ALA A 1 176 ? -18.054 -9.485 13.205 1.00 89.56 176 ALA A C 1
ATOM 1459 O O . ALA A 1 176 ? -17.391 -9.431 14.239 1.00 89.56 176 ALA A O 1
ATOM 1460 N N . GLY A 1 177 ? -18.644 -10.623 12.821 1.00 89.81 177 GLY A N 1
ATOM 1461 C CA . GLY A 1 177 ? -18.666 -11.817 13.680 1.00 89.81 177 GLY A CA 1
ATOM 1462 C C . GLY A 1 177 ? -17.273 -12.401 13.959 1.00 89.81 177 GLY A C 1
ATOM 1463 O O . GLY A 1 177 ? -16.988 -12.874 15.060 1.00 89.81 177 GLY A O 1
ATOM 1464 N N . ARG A 1 178 ? -16.361 -12.326 12.982 1.00 92.38 178 ARG A N 1
ATOM 1465 C CA . ARG A 1 178 ? -14.961 -12.733 13.167 1.00 92.38 178 ARG A CA 1
ATOM 1466 C C . ARG A 1 178 ? -14.231 -11.756 14.085 1.00 92.38 178 ARG A C 1
ATOM 1468 O O . ARG A 1 178 ? -13.457 -12.186 14.940 1.00 92.38 178 ARG A O 1
ATOM 1475 N N . LEU A 1 179 ? -14.477 -10.459 13.918 1.00 93.31 179 LEU A N 1
ATOM 1476 C CA . LEU A 1 179 ? -13.893 -9.408 14.742 1.00 93.31 179 LEU A CA 1
ATOM 1477 C C . LEU A 1 179 ? -14.315 -9.543 16.211 1.00 93.31 179 LEU A C 1
ATOM 14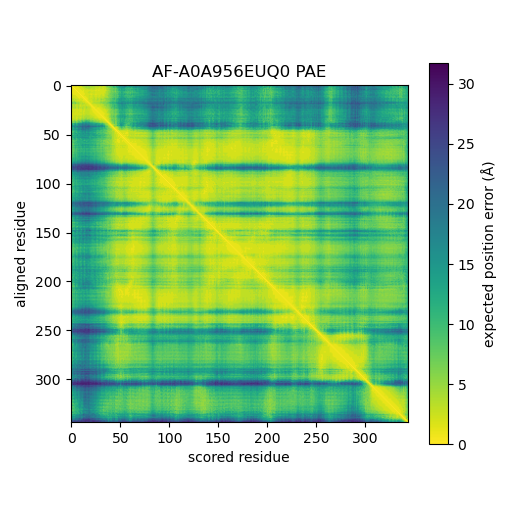79 O O . LEU A 1 179 ? -13.453 -9.509 17.085 1.00 93.31 179 LEU A O 1
ATOM 1483 N N . GLU A 1 180 ? -15.594 -9.788 16.490 1.00 94.00 180 GLU A N 1
ATOM 1484 C CA . GLU A 1 180 ? -16.112 -10.023 17.846 1.00 94.00 180 GLU A CA 1
ATOM 1485 C C . GLU A 1 180 ? -15.376 -11.155 18.573 1.00 94.00 180 GLU A C 1
ATOM 1487 O O . GLU A 1 180 ? -14.956 -11.001 19.726 1.00 94.00 180 GLU A O 1
ATOM 1492 N N . PHE A 1 181 ? -15.173 -12.287 17.891 1.00 94.50 181 PHE A N 1
ATOM 1493 C CA . PHE A 1 181 ? -14.439 -13.426 18.441 1.00 94.50 181 PHE A CA 1
ATOM 1494 C C . PHE A 1 181 ? -12.989 -13.054 18.784 1.00 94.50 181 PHE A C 1
ATOM 1496 O O . PHE A 1 181 ? -12.505 -13.360 19.875 1.00 94.50 181 PHE A O 1
ATOM 1503 N N . LEU A 1 182 ? -12.306 -12.357 17.872 1.00 94.44 182 LEU A N 1
ATOM 1504 C CA . LEU A 1 182 ? -10.915 -11.933 18.053 1.00 94.44 182 LEU A CA 1
ATOM 1505 C C . LEU A 1 182 ? -10.762 -10.901 19.174 1.00 94.44 182 LEU A C 1
ATOM 1507 O O . LEU A 1 182 ? -9.781 -10.942 19.915 1.00 94.44 182 LEU A O 1
ATOM 1511 N N . LEU A 1 183 ? -11.725 -9.989 19.321 1.00 93.94 183 LEU A N 1
ATOM 1512 C CA . LEU A 1 183 ? -11.747 -9.023 20.416 1.00 93.94 183 LEU A CA 1
ATOM 1513 C C . LEU A 1 183 ? -11.894 -9.725 21.763 1.00 93.94 183 LEU A C 1
ATOM 1515 O O . LEU A 1 183 ? -11.145 -9.408 22.686 1.00 93.94 183 LEU A O 1
ATOM 1519 N N . ARG A 1 184 ? -12.781 -10.723 21.862 1.00 94.00 184 ARG A N 1
ATOM 1520 C CA . ARG A 1 184 ? -12.922 -11.538 23.075 1.00 94.00 184 ARG A CA 1
ATOM 1521 C C . ARG A 1 184 ? -11.626 -12.281 23.409 1.00 94.00 184 ARG A C 1
ATOM 1523 O O . ARG A 1 184 ? -11.208 -12.255 24.563 1.00 94.00 184 ARG A O 1
ATOM 1530 N N . GLU A 1 185 ? -10.975 -12.890 22.415 1.00 93.44 185 GLU A N 1
ATOM 1531 C CA . GLU A 1 185 ? -9.663 -13.551 22.567 1.00 93.44 185 GLU A CA 1
ATOM 1532 C C . GLU A 1 185 ? -8.591 -12.564 23.069 1.00 93.44 185 GLU A C 1
ATOM 1534 O O . GLU A 1 185 ? -7.782 -12.897 23.931 1.00 93.44 185 GLU A O 1
ATOM 1539 N N . ALA A 1 186 ? -8.626 -11.320 22.585 1.00 90.75 186 ALA A N 1
ATOM 1540 C CA . ALA A 1 186 ? -7.715 -10.249 22.981 1.00 90.75 186 ALA A CA 1
ATOM 1541 C C . ALA A 1 186 ? -8.081 -9.558 24.316 1.00 90.75 186 ALA A C 1
ATOM 1543 O O . ALA A 1 186 ? -7.375 -8.638 24.736 1.00 90.75 186 ALA A O 1
ATOM 1544 N N . GLY A 1 187 ? -9.162 -9.973 24.987 1.00 91.06 187 GLY A N 1
ATOM 1545 C CA . GLY A 1 187 ? -9.611 -9.395 26.259 1.00 91.06 187 GLY A CA 1
ATOM 1546 C C . GLY A 1 187 ? -10.352 -8.055 26.134 1.00 91.06 187 GLY A C 1
ATOM 1547 O O . GLY A 1 187 ? -10.359 -7.265 27.082 1.00 91.06 187 GLY A O 1
ATOM 1548 N N . PHE A 1 188 ? -10.953 -7.783 24.975 1.00 91.81 188 PHE A N 1
ATOM 1549 C CA . PHE A 1 188 ? -11.819 -6.629 24.718 1.00 91.81 188 PHE A CA 1
ATOM 1550 C C . PHE A 1 188 ? -13.295 -7.023 24.691 1.00 91.81 188 PHE A C 1
ATOM 1552 O O . PHE A 1 188 ? -13.661 -8.190 24.545 1.00 91.81 188 PHE A O 1
ATOM 1559 N N . GLU A 1 189 ? -14.152 -6.016 24.831 1.00 91.56 189 GLU A N 1
ATOM 1560 C CA . GLU A 1 189 ? -15.595 -6.183 24.740 1.00 91.56 189 GLU A CA 1
ATOM 1561 C C . GLU A 1 189 ? -16.022 -6.404 23.274 1.00 91.56 189 GLU A C 1
ATOM 1563 O O . GLU A 1 189 ? -15.677 -5.579 22.423 1.00 91.56 189 GLU A O 1
ATOM 1568 N N . PRO A 1 190 ? -16.781 -7.474 22.954 1.00 90.75 190 PRO A N 1
ATOM 1569 C CA . PRO A 1 190 ? -17.217 -7.761 21.584 1.00 90.75 190 PRO A CA 1
ATOM 1570 C C . PRO A 1 190 ? -18.045 -6.640 20.947 1.00 90.75 190 PRO A C 1
ATOM 1572 O O . PRO A 1 190 ? -17.916 -6.400 19.753 1.00 90.75 190 PRO A O 1
ATOM 1575 N N . ALA A 1 191 ? -18.820 -5.898 21.747 1.00 89.75 191 ALA A N 1
ATOM 1576 C CA . ALA A 1 191 ? -19.637 -4.772 21.287 1.00 89.75 191 ALA A CA 1
ATOM 1577 C C . ALA A 1 191 ? -18.819 -3.635 20.641 1.00 89.75 191 ALA A C 1
ATOM 1579 O O . ALA A 1 191 ? -19.371 -2.783 19.952 1.00 89.75 191 ALA A O 1
ATOM 1580 N N . LEU A 1 192 ? -17.492 -3.616 20.824 1.00 89.50 192 LEU A N 1
ATOM 1581 C CA . LEU A 1 192 ? -16.614 -2.671 20.134 1.00 89.50 192 LEU A CA 1
ATOM 1582 C C . LEU A 1 192 ? -16.445 -2.985 18.638 1.00 89.50 192 LEU A C 1
ATOM 1584 O O . LEU A 1 192 ? -15.940 -2.126 17.920 1.00 89.50 192 LEU A O 1
ATOM 1588 N N . ALA A 1 193 ? -16.837 -4.170 18.157 1.00 90.56 193 ALA A N 1
ATOM 1589 C CA . ALA A 1 193 ? -16.633 -4.588 16.770 1.00 90.56 193 ALA A CA 1
ATOM 1590 C C . ALA A 1 193 ? -17.286 -3.631 15.761 1.00 90.56 193 ALA A C 1
ATOM 1592 O O . ALA A 1 193 ? -16.587 -3.117 14.890 1.00 90.56 193 ALA A O 1
ATOM 1593 N N . GLU A 1 194 ? -18.578 -3.327 15.918 1.00 89.12 194 GLU A N 1
ATOM 1594 C CA . GLU A 1 194 ? -19.305 -2.405 15.027 1.00 89.12 194 GLU A CA 1
ATOM 1595 C C . GLU A 1 194 ? -18.644 -1.023 15.005 1.00 89.12 194 GLU A C 1
ATOM 1597 O O . GLU A 1 194 ? -18.326 -0.484 13.946 1.00 89.12 194 GLU A O 1
ATOM 1602 N N . LYS A 1 195 ? -18.304 -0.501 16.189 1.00 90.12 195 LYS A N 1
ATOM 1603 C CA . LYS A 1 195 ? -17.608 0.781 16.320 1.00 90.12 195 LYS A CA 1
ATOM 1604 C C . LYS A 1 195 ? -16.258 0.791 15.599 1.00 90.12 195 LYS A C 1
ATOM 1606 O O . LYS A 1 195 ? -15.888 1.795 14.996 1.00 90.12 195 LYS A O 1
ATOM 1611 N N . LEU A 1 196 ? -15.490 -0.297 15.671 1.00 89.69 196 LEU A N 1
ATOM 1612 C CA . LEU A 1 196 ? -14.204 -0.396 14.979 1.00 89.69 196 LEU A CA 1
ATOM 1613 C C . LEU A 1 196 ? -14.371 -0.440 13.461 1.00 89.69 196 LEU A C 1
ATOM 1615 O O . LEU A 1 196 ? -13.561 0.177 12.771 1.00 89.69 196 LEU A O 1
ATOM 1619 N N . LEU A 1 197 ? -15.383 -1.137 12.948 1.00 88.25 197 LEU A N 1
ATOM 1620 C CA . LEU A 1 197 ? -15.664 -1.181 11.511 1.00 88.25 197 LEU A CA 1
ATOM 1621 C C . LEU A 1 197 ? -16.034 0.205 10.970 1.00 88.25 197 LEU A C 1
ATOM 1623 O O . LEU A 1 197 ? -15.546 0.604 9.914 1.00 88.25 197 LEU A O 1
ATOM 1627 N N . GLU A 1 198 ? -16.812 0.977 11.729 1.00 86.25 198 GLU A N 1
ATOM 1628 C CA . GLU A 1 198 ? -17.248 2.315 11.320 1.00 86.25 198 GLU A CA 1
ATOM 1629 C C . GLU A 1 198 ? -16.169 3.397 11.495 1.00 86.25 198 GLU A C 1
ATOM 1631 O O . GLU A 1 198 ? -15.983 4.247 10.621 1.00 86.25 198 GLU A O 1
ATOM 1636 N N . GLU A 1 199 ? -15.454 3.401 12.625 1.00 87.12 199 GLU A N 1
ATOM 1637 C CA . GLU A 1 199 ? -14.561 4.508 12.994 1.00 87.12 199 GLU A CA 1
ATOM 1638 C C . GLU A 1 199 ? -13.096 4.308 12.564 1.00 87.12 199 GLU A C 1
ATOM 1640 O O . GLU A 1 199 ? -12.314 5.267 12.598 1.00 87.12 199 GLU A O 1
ATOM 1645 N N . THR A 1 200 ? -12.676 3.097 12.169 1.00 87.06 200 THR A N 1
ATOM 1646 C CA . THR A 1 200 ? -11.265 2.848 11.820 1.00 87.06 200 THR A CA 1
ATOM 1647 C C . THR A 1 200 ? -10.916 3.459 10.457 1.00 87.06 200 THR A C 1
ATOM 1649 O O . THR A 1 200 ? -11.468 3.066 9.430 1.00 87.06 200 THR A O 1
ATOM 1652 N N . PRO A 1 201 ? -9.937 4.382 10.380 1.00 85.38 201 PRO A N 1
ATOM 1653 C CA . PRO A 1 201 ? -9.541 4.976 9.112 1.00 85.38 201 PRO A CA 1
ATOM 1654 C C . PRO A 1 201 ? -8.697 3.993 8.292 1.00 85.38 201 PRO A C 1
ATOM 1656 O O . PRO A 1 201 ? -7.503 3.823 8.550 1.00 85.38 201 PRO A O 1
ATOM 1659 N N . LEU A 1 202 ? -9.295 3.385 7.268 1.00 86.69 202 LEU A N 1
ATOM 1660 C CA . LEU A 1 202 ? -8.614 2.447 6.374 1.00 86.69 202 LEU A CA 1
ATOM 1661 C C . LEU A 1 202 ? -7.975 3.167 5.171 1.00 86.69 202 LEU A C 1
ATOM 1663 O O . LEU A 1 202 ? -8.674 3.836 4.405 1.00 86.69 202 LEU A O 1
ATOM 1667 N N . PRO A 1 203 ? -6.648 3.044 4.960 1.00 87.25 203 PRO A N 1
ATOM 1668 C CA . PRO A 1 203 ? -6.007 3.504 3.736 1.00 87.25 203 PRO A CA 1
ATOM 1669 C C . PRO A 1 203 ? -6.554 2.776 2.506 1.00 87.25 203 PRO A C 1
ATOM 1671 O O . PRO A 1 203 ? -6.525 1.549 2.432 1.00 87.25 203 PRO A O 1
ATOM 1674 N N . GLU A 1 204 ? -6.982 3.543 1.508 1.00 84.50 204 GLU A N 1
ATOM 1675 C CA . GLU A 1 204 ? -7.516 2.991 0.266 1.00 84.50 204 GLU A CA 1
ATOM 1676 C C . GLU A 1 204 ? -6.407 2.459 -0.664 1.00 84.50 204 GLU A C 1
ATOM 1678 O O . GLU A 1 204 ? -5.289 2.988 -0.739 1.00 84.50 204 GLU A O 1
ATOM 1683 N N . GLY A 1 205 ? -6.754 1.425 -1.433 1.00 88.00 205 GLY A N 1
ATOM 1684 C CA . GLY A 1 205 ? -5.921 0.842 -2.482 1.00 88.00 205 GLY A CA 1
ATOM 1685 C C . GLY A 1 205 ? -5.089 -0.365 -2.047 1.00 88.00 205 GLY A C 1
ATOM 1686 O O . GLY A 1 205 ? -5.146 -0.838 -0.914 1.00 88.00 205 GLY A O 1
ATOM 1687 N N . TYR A 1 206 ? -4.286 -0.862 -2.988 1.00 91.50 206 TYR A N 1
ATOM 1688 C CA . TYR A 1 206 ? -3.513 -2.096 -2.847 1.00 91.50 206 TYR A CA 1
ATOM 1689 C C . TYR A 1 206 ? -2.015 -1.847 -3.075 1.00 91.50 206 TYR A C 1
ATOM 1691 O O . TYR A 1 206 ? -1.612 -0.867 -3.713 1.00 91.50 206 TYR A O 1
ATOM 1699 N N . GLY A 1 207 ? -1.183 -2.718 -2.510 1.00 91.44 207 GLY A N 1
ATOM 1700 C CA . GLY A 1 207 ? 0.255 -2.783 -2.761 1.00 91.44 207 GLY A CA 1
ATOM 1701 C C . GLY A 1 207 ? 0.605 -3.455 -4.091 1.00 91.44 207 GLY A C 1
ATOM 1702 O O . GLY A 1 207 ? -0.277 -3.850 -4.845 1.00 91.44 207 GLY A O 1
ATOM 1703 N N . SER A 1 208 ? 1.899 -3.623 -4.373 1.00 90.25 208 SER A N 1
ATOM 1704 C CA . SER A 1 208 ? 2.374 -4.378 -5.551 1.00 90.25 208 SER A CA 1
ATOM 1705 C C . SER A 1 208 ? 2.451 -5.891 -5.315 1.00 90.25 208 SER A C 1
ATOM 1707 O O . SER A 1 208 ? 2.395 -6.674 -6.265 1.00 90.25 208 SER A O 1
ATOM 1709 N N . TYR A 1 209 ? 2.557 -6.310 -4.051 1.00 94.62 209 TYR A N 1
ATOM 1710 C CA . TYR A 1 209 ? 2.788 -7.700 -3.655 1.00 94.62 209 TYR A CA 1
ATOM 1711 C C . TYR A 1 209 ? 1.592 -8.288 -2.898 1.00 94.62 209 TYR A C 1
ATOM 1713 O O . TYR A 1 209 ? 0.822 -7.554 -2.280 1.00 94.62 209 TYR A O 1
ATOM 1721 N N . SER A 1 210 ? 1.429 -9.610 -2.965 1.00 95.56 210 SER A N 1
ATOM 1722 C CA . SER A 1 210 ? 0.460 -10.382 -2.179 1.00 95.56 210 SER A CA 1
ATOM 1723 C C . SER A 1 210 ? 0.890 -10.450 -0.715 1.00 95.56 210 SER A C 1
ATOM 1725 O O . SER A 1 210 ? 2.070 -10.295 -0.399 1.00 95.56 210 SER A O 1
ATOM 1727 N N . LEU A 1 211 ? -0.054 -10.742 0.186 1.00 94.94 211 LEU A N 1
ATOM 1728 C CA . LEU A 1 211 ? 0.264 -10.972 1.600 1.00 94.94 211 LEU A CA 1
ATOM 1729 C C . LEU A 1 211 ? 1.228 -12.145 1.786 1.00 94.94 211 LEU A C 1
ATOM 1731 O O . LEU A 1 211 ? 2.151 -12.053 2.586 1.00 94.94 211 LEU A O 1
ATOM 1735 N N . HIS A 1 212 ? 1.061 -13.207 0.999 1.00 95.94 212 HIS A N 1
ATOM 1736 C CA . HIS A 1 212 ? 1.952 -14.366 1.027 1.00 95.94 212 HIS A CA 1
ATOM 1737 C C . HIS A 1 212 ? 3.389 -14.006 0.638 1.00 95.94 212 HIS A C 1
ATOM 1739 O O . HIS A 1 212 ? 4.331 -14.346 1.353 1.00 95.94 212 HIS A O 1
ATOM 1745 N N . ALA A 1 213 ? 3.567 -13.246 -0.448 1.00 96.31 213 ALA A N 1
ATOM 1746 C CA . ALA A 1 213 ? 4.885 -12.765 -0.841 1.00 96.31 213 ALA A CA 1
ATOM 1747 C C . ALA A 1 213 ? 5.478 -11.834 0.225 1.00 96.31 213 ALA A C 1
ATOM 1749 O O . ALA A 1 213 ? 6.638 -11.986 0.589 1.00 96.31 213 ALA A O 1
ATOM 1750 N N . ILE A 1 214 ? 4.675 -10.924 0.782 1.00 97.00 214 ILE A N 1
ATOM 1751 C CA . ILE A 1 214 ? 5.098 -10.030 1.867 1.00 97.00 214 ILE A CA 1
ATOM 1752 C C . ILE A 1 214 ? 5.580 -10.819 3.085 1.00 97.00 214 ILE A C 1
ATOM 1754 O O . ILE A 1 214 ? 6.643 -10.509 3.613 1.00 97.00 214 ILE A O 1
ATOM 1758 N N . MET A 1 215 ? 4.855 -11.855 3.508 1.00 96.25 215 MET A N 1
ATOM 1759 C CA . MET A 1 215 ? 5.238 -12.676 4.659 1.00 96.25 215 MET A CA 1
ATOM 1760 C C . MET A 1 215 ? 6.581 -13.384 4.462 1.00 96.25 215 MET A C 1
ATOM 1762 O O . MET A 1 215 ? 7.340 -13.490 5.418 1.00 96.25 215 MET A O 1
ATOM 1766 N N . LYS A 1 216 ? 6.914 -13.802 3.235 1.00 96.88 216 LYS A N 1
ATOM 1767 C CA . LYS A 1 216 ? 8.248 -14.339 2.918 1.00 96.88 216 LYS A CA 1
ATOM 1768 C C . LYS A 1 216 ? 9.338 -13.264 2.931 1.00 96.88 216 LYS A C 1
ATOM 1770 O O . LYS A 1 216 ? 10.473 -13.558 3.271 1.00 96.88 216 LYS A O 1
ATOM 1775 N N . LEU A 1 217 ? 9.011 -12.023 2.567 1.00 96.69 217 LEU A N 1
ATOM 1776 C CA . LEU A 1 217 ? 9.978 -10.918 2.505 1.00 96.69 217 LEU A CA 1
ATOM 1777 C C . LEU A 1 217 ? 10.266 -10.284 3.871 1.00 96.69 217 LEU A C 1
ATOM 1779 O O . LEU A 1 217 ? 11.368 -9.780 4.083 1.00 96.69 217 LEU A O 1
ATOM 1783 N N . LEU A 1 218 ? 9.286 -10.279 4.780 1.00 96.06 218 LEU A N 1
ATOM 1784 C CA . LEU A 1 218 ? 9.384 -9.614 6.082 1.00 96.06 218 LEU A CA 1
ATOM 1785 C C . LEU A 1 218 ? 10.618 -10.043 6.898 1.00 96.06 218 LEU A C 1
ATOM 1787 O O . LEU A 1 218 ? 11.355 -9.138 7.288 1.00 96.06 218 LEU A O 1
ATOM 1791 N N . PRO A 1 219 ? 10.924 -11.344 7.089 1.00 96.62 219 PRO A N 1
ATOM 1792 C CA . PRO A 1 219 ? 12.090 -11.763 7.872 1.00 96.62 219 PRO A CA 1
ATOM 1793 C C . PRO A 1 219 ? 13.407 -11.179 7.345 1.00 96.62 219 PRO A C 1
ATOM 1795 O O . PRO A 1 219 ? 14.241 -10.700 8.105 1.00 96.62 219 PRO A O 1
ATOM 1798 N N . HIS A 1 220 ? 13.578 -11.132 6.024 1.00 96.62 220 HIS A N 1
ATOM 1799 C CA . HIS A 1 220 ? 14.792 -10.609 5.395 1.00 96.62 220 HIS A CA 1
ATOM 1800 C C . HIS A 1 220 ? 14.886 -9.081 5.485 1.00 96.62 220 HIS A C 1
ATOM 1802 O O . HIS A 1 220 ? 15.963 -8.523 5.696 1.00 96.62 220 HIS A O 1
ATOM 1808 N N . LEU A 1 221 ? 13.752 -8.385 5.372 1.00 96.06 221 LEU A N 1
ATOM 1809 C CA . LEU A 1 221 ? 13.697 -6.941 5.590 1.00 96.06 221 LEU A CA 1
ATOM 1810 C C . LEU A 1 221 ? 13.948 -6.575 7.055 1.00 96.06 221 LEU A C 1
ATOM 1812 O O . LEU A 1 221 ? 14.522 -5.516 7.313 1.00 96.06 221 LEU A O 1
ATOM 1816 N N . GLU A 1 222 ? 13.554 -7.429 8.003 1.00 94.94 222 GLU A N 1
ATOM 1817 C CA . GLU A 1 222 ? 13.824 -7.281 9.438 1.00 94.94 222 GLU A CA 1
ATOM 1818 C C . GLU A 1 222 ? 15.312 -7.417 9.775 1.00 94.94 222 GLU A C 1
ATOM 1820 O O . GLU A 1 222 ? 15.779 -6.715 10.671 1.00 94.94 222 GLU A O 1
ATOM 1825 N N . LEU A 1 223 ? 16.080 -8.167 8.980 1.00 94.25 223 LEU A N 1
ATOM 1826 C CA . LEU A 1 223 ? 17.548 -8.203 9.052 1.00 94.25 223 LEU A CA 1
ATOM 1827 C C . LEU A 1 223 ? 18.228 -6.945 8.477 1.00 94.25 223 LEU A C 1
ATOM 1829 O O . LEU A 1 223 ? 19.441 -6.800 8.572 1.00 94.25 223 LEU A O 1
ATOM 1833 N N . GLY A 1 224 ? 17.468 -6.024 7.876 1.00 93.19 224 GLY A N 1
ATOM 1834 C CA . GLY A 1 224 ? 18.004 -4.791 7.291 1.00 93.19 224 GLY A CA 1
ATOM 1835 C C . GLY A 1 224 ? 18.412 -4.909 5.824 1.00 93.19 224 GLY A C 1
ATOM 1836 O O . GLY A 1 224 ? 18.947 -3.951 5.265 1.00 93.19 224 GLY A O 1
ATOM 1837 N N . LEU A 1 225 ? 18.123 -6.040 5.171 1.00 93.94 225 LEU A N 1
ATOM 1838 C CA . LEU A 1 225 ? 18.416 -6.208 3.750 1.00 93.94 225 LEU A CA 1
ATOM 1839 C C . LEU A 1 225 ? 17.580 -5.236 2.899 1.00 93.94 225 LEU A C 1
ATOM 1841 O O . LEU A 1 225 ? 16.401 -5.001 3.195 1.00 93.94 225 LEU A O 1
ATOM 1845 N N . PRO A 1 226 ? 18.146 -4.667 1.821 1.00 93.62 226 PRO A N 1
ATOM 1846 C CA . PRO A 1 226 ? 17.357 -3.910 0.861 1.00 93.62 226 PRO A CA 1
ATOM 1847 C C . PRO A 1 226 ? 16.377 -4.848 0.148 1.00 93.62 226 PRO A C 1
ATOM 1849 O O . PRO A 1 226 ? 16.644 -6.040 -0.017 1.00 93.62 226 PRO A O 1
ATOM 1852 N N . LEU A 1 227 ? 15.252 -4.310 -0.332 1.00 93.81 227 LEU A N 1
ATOM 1853 C CA . LEU A 1 227 ? 14.277 -5.113 -1.077 1.00 93.81 227 LEU A CA 1
ATOM 1854 C C . LEU A 1 227 ? 14.911 -5.771 -2.311 1.00 93.81 227 LEU A C 1
ATOM 1856 O O . LEU A 1 227 ? 14.692 -6.951 -2.566 1.00 93.81 227 LEU A O 1
ATOM 1860 N N . THR A 1 228 ? 15.717 -5.008 -3.051 1.00 92.38 228 THR A N 1
ATOM 1861 C CA . THR A 1 228 ? 16.404 -5.452 -4.269 1.00 92.38 228 THR A CA 1
ATOM 1862 C C . THR A 1 228 ? 17.838 -4.936 -4.293 1.00 92.38 228 THR A C 1
ATOM 1864 O O . THR A 1 228 ? 18.064 -3.803 -3.866 1.00 92.38 228 THR A O 1
ATOM 1867 N N . SER A 1 229 ? 18.770 -5.682 -4.890 1.00 88.19 229 SER A N 1
ATOM 1868 C CA . SER A 1 229 ? 20.113 -5.185 -5.221 1.00 88.19 229 SER A CA 1
ATOM 1869 C C . SER A 1 229 ? 20.460 -5.461 -6.683 1.00 88.19 229 SER A C 1
ATOM 1871 O O . SER A 1 229 ? 20.165 -6.535 -7.205 1.00 88.19 229 SER A O 1
ATOM 1873 N N . ARG A 1 230 ? 21.080 -4.483 -7.357 1.00 83.81 230 ARG A N 1
ATOM 1874 C CA . ARG A 1 230 ? 21.566 -4.651 -8.740 1.00 83.81 230 ARG A CA 1
ATOM 1875 C C . ARG A 1 230 ? 22.787 -5.558 -8.815 1.00 83.81 230 ARG A C 1
ATOM 1877 O O . ARG A 1 230 ? 22.984 -6.212 -9.831 1.00 83.81 230 ARG A O 1
ATOM 1884 N N . ASP A 1 231 ? 23.587 -5.579 -7.759 1.00 84.69 231 ASP A N 1
ATOM 1885 C CA . ASP A 1 231 ? 24.735 -6.463 -7.652 1.00 84.69 231 ASP A CA 1
ATOM 1886 C C . ASP A 1 231 ? 24.243 -7.860 -7.273 1.00 84.69 231 ASP A C 1
ATOM 1888 O O . ASP A 1 231 ? 23.597 -8.028 -6.237 1.00 84.69 231 ASP A O 1
ATOM 1892 N N . ALA A 1 232 ? 24.503 -8.847 -8.131 1.00 80.00 232 ALA A N 1
ATOM 1893 C CA . ALA A 1 232 ? 24.118 -10.241 -7.920 1.00 80.00 232 ALA A CA 1
ATOM 1894 C C . ALA A 1 232 ? 24.751 -10.850 -6.662 1.00 80.00 232 ALA A C 1
ATOM 1896 O O . ALA A 1 232 ? 24.144 -11.713 -6.035 1.00 80.00 232 ALA A O 1
ATOM 1897 N N . SER A 1 233 ? 25.933 -10.364 -6.274 1.00 83.00 233 SER A N 1
ATOM 1898 C CA . SER A 1 233 ? 26.670 -10.852 -5.108 1.00 83.00 233 SER A CA 1
ATOM 1899 C C . SER A 1 233 ? 26.123 -10.328 -3.779 1.00 83.00 233 SER A C 1
ATOM 1901 O O . SER A 1 233 ? 26.388 -10.912 -2.731 1.00 83.00 233 SER A O 1
ATOM 1903 N N . GLN A 1 234 ? 25.342 -9.243 -3.807 1.00 86.88 234 GLN A N 1
ATOM 1904 C CA . GLN A 1 234 ? 24.776 -8.665 -2.596 1.00 86.88 234 GLN A CA 1
ATOM 1905 C C . GLN A 1 234 ? 23.434 -9.319 -2.240 1.00 86.88 234 GLN A C 1
ATOM 1907 O O . GLN A 1 234 ? 22.546 -9.417 -3.102 1.00 86.88 234 GLN A O 1
ATOM 1912 N N . PRO A 1 235 ? 23.237 -9.707 -0.967 1.00 91.25 235 PRO A N 1
ATOM 1913 C CA . PRO A 1 235 ? 21.967 -10.250 -0.515 1.00 91.25 235 PRO A CA 1
ATOM 1914 C C . PRO A 1 235 ? 20.872 -9.181 -0.597 1.00 91.25 235 PRO A C 1
ATOM 1916 O O . PRO A 1 235 ? 21.089 -7.990 -0.360 1.00 91.25 235 PRO A O 1
ATOM 1919 N N . SER A 1 236 ? 19.664 -9.609 -0.948 1.00 94.25 236 SER A N 1
ATOM 1920 C CA . SER A 1 236 ? 18.475 -8.756 -0.956 1.00 94.25 236 SER A CA 1
ATOM 1921 C C . SER A 1 236 ? 17.263 -9.564 -0.535 1.00 94.25 236 SER A C 1
ATOM 1923 O O . SER A 1 236 ? 17.228 -10.775 -0.749 1.00 94.25 236 SER A O 1
ATOM 1925 N N . ALA A 1 237 ? 16.254 -8.898 0.022 1.00 94.88 237 ALA A N 1
ATOM 1926 C CA . ALA A 1 237 ? 15.080 -9.589 0.537 1.00 94.88 237 ALA A CA 1
ATOM 1927 C C . ALA A 1 237 ? 14.374 -10.435 -0.533 1.00 94.88 237 ALA A C 1
ATOM 1929 O O . ALA A 1 237 ? 13.910 -11.523 -0.213 1.00 94.88 237 ALA A O 1
ATOM 1930 N N . LEU A 1 238 ? 14.328 -9.984 -1.799 1.00 94.19 238 LEU A N 1
ATOM 1931 C CA . LEU A 1 238 ? 13.781 -10.796 -2.893 1.00 94.19 238 LEU A CA 1
ATOM 1932 C C . LEU A 1 238 ? 14.553 -12.108 -3.083 1.00 94.19 238 LEU A C 1
ATOM 1934 O O . LEU A 1 238 ? 13.927 -13.163 -3.094 1.00 94.19 238 LEU A O 1
ATOM 1938 N N . ARG A 1 239 ? 15.885 -12.047 -3.214 1.00 92.00 239 ARG A N 1
ATOM 1939 C CA . ARG A 1 239 ? 16.708 -13.234 -3.497 1.00 92.00 239 ARG A CA 1
ATOM 1940 C C . ARG A 1 239 ? 16.702 -14.224 -2.341 1.00 92.00 239 ARG A C 1
ATOM 1942 O O . ARG A 1 239 ? 16.510 -15.411 -2.577 1.00 92.00 239 ARG A O 1
ATOM 1949 N N . GLU A 1 240 ? 16.832 -13.731 -1.112 1.00 94.19 240 GLU A N 1
ATOM 1950 C CA . GLU A 1 240 ? 16.785 -14.574 0.090 1.00 94.19 240 GLU A CA 1
ATOM 1951 C C . GLU A 1 240 ? 15.414 -15.246 0.266 1.00 94.19 240 GLU A C 1
ATOM 1953 O O . GLU A 1 240 ? 15.329 -16.396 0.688 1.00 94.19 240 GLU A O 1
ATOM 1958 N N . ALA A 1 241 ? 14.335 -14.578 -0.157 1.00 94.00 241 ALA A N 1
ATOM 1959 C CA . ALA A 1 241 ? 12.993 -15.159 -0.198 1.00 94.00 241 ALA A CA 1
ATOM 1960 C C . ALA A 1 241 ? 12.754 -16.102 -1.399 1.00 94.00 241 ALA A C 1
ATOM 1962 O O . ALA A 1 241 ? 11.634 -16.593 -1.577 1.00 94.00 241 ALA A O 1
ATOM 1963 N N . GLY A 1 242 ? 13.767 -16.339 -2.240 1.00 92.31 242 GLY A N 1
ATOM 1964 C CA . GLY A 1 242 ? 13.696 -17.216 -3.411 1.00 92.31 242 GLY A CA 1
ATOM 1965 C C . GLY A 1 242 ? 13.057 -16.587 -4.654 1.00 92.31 242 GLY A C 1
ATOM 1966 O O . GLY A 1 242 ? 12.648 -17.310 -5.562 1.00 92.31 242 GLY A O 1
ATOM 1967 N N . TYR A 1 243 ? 12.943 -15.259 -4.718 1.00 91.88 243 TYR A N 1
ATOM 1968 C CA . TYR A 1 243 ? 12.429 -14.548 -5.887 1.00 91.88 243 TYR A CA 1
ATOM 1969 C C . TYR A 1 243 ? 13.549 -13.962 -6.745 1.00 91.88 243 TYR A C 1
ATOM 1971 O O . TYR A 1 243 ? 14.486 -13.342 -6.246 1.00 91.88 243 TYR A O 1
ATOM 1979 N N . ALA A 1 244 ? 13.382 -14.069 -8.062 1.00 87.00 244 ALA A N 1
ATOM 1980 C CA . ALA A 1 244 ? 14.196 -13.335 -9.022 1.00 87.00 244 ALA A CA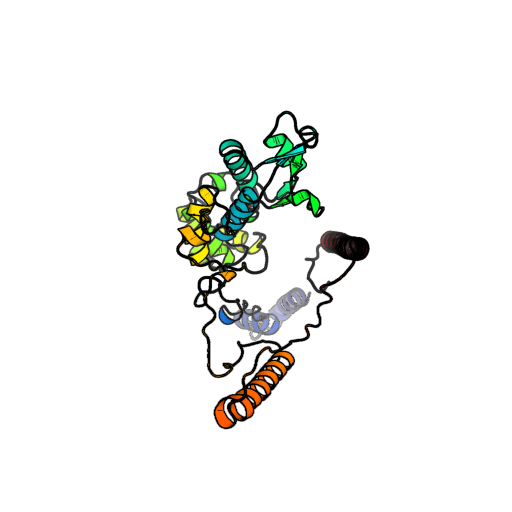 1
ATOM 1981 C C . ALA A 1 244 ? 13.790 -11.855 -9.054 1.00 87.00 244 ALA A C 1
ATOM 1983 O O . ALA A 1 244 ? 12.598 -11.515 -9.017 1.00 87.00 244 ALA A O 1
ATOM 1984 N N . ALA A 1 245 ? 14.771 -10.965 -9.184 1.00 82.56 245 ALA A N 1
ATOM 1985 C CA . ALA A 1 245 ? 14.498 -9.564 -9.448 1.00 82.56 245 ALA A CA 1
ATOM 1986 C C . ALA A 1 245 ? 13.804 -9.399 -10.817 1.00 82.56 245 ALA A C 1
ATOM 1988 O O . ALA A 1 245 ? 13.992 -10.220 -11.719 1.00 82.56 245 ALA A O 1
ATOM 1989 N N . PRO A 1 246 ? 13.020 -8.328 -11.034 1.00 78.88 246 PRO A N 1
ATOM 1990 C CA . PRO A 1 246 ? 12.277 -8.149 -12.283 1.00 78.88 246 PRO A CA 1
ATOM 1991 C C . PRO A 1 246 ? 13.135 -8.206 -13.557 1.00 78.88 246 PRO A C 1
ATOM 1993 O O . PRO A 1 246 ? 12.664 -8.700 -14.575 1.00 78.88 246 PRO A O 1
ATOM 1996 N N . TRP A 1 247 ? 14.384 -7.733 -13.500 1.00 81.69 247 TRP A N 1
ATOM 1997 C CA . TRP A 1 247 ? 15.333 -7.756 -14.623 1.00 81.69 247 TRP A CA 1
ATOM 1998 C C . TRP A 1 247 ? 16.072 -9.091 -14.792 1.00 81.69 247 TRP A C 1
ATOM 20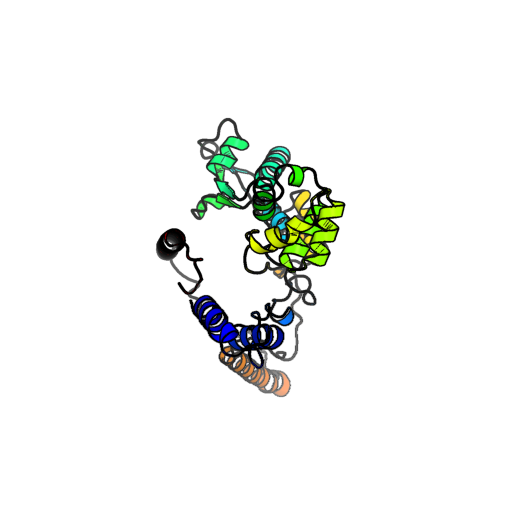00 O O . TRP A 1 247 ? 16.739 -9.282 -15.801 1.00 81.69 247 TRP A O 1
ATOM 2010 N N . GLU A 1 248 ? 15.977 -9.996 -13.817 1.00 81.31 248 GLU A N 1
ATOM 2011 C CA . GLU A 1 248 ? 16.560 -11.345 -13.873 1.00 81.31 248 GLU A CA 1
ATOM 2012 C C . GLU A 1 248 ? 15.583 -12.360 -14.477 1.00 81.31 248 GLU A C 1
ATOM 2014 O O . GLU A 1 248 ? 15.980 -13.470 -14.826 1.00 81.31 248 GLU A O 1
ATOM 2019 N N . LYS A 1 249 ? 14.299 -11.999 -14.613 1.00 75.56 249 LYS A N 1
ATOM 2020 C CA . LYS A 1 249 ? 13.301 -12.857 -15.255 1.00 75.56 249 LYS A CA 1
ATOM 2021 C C . LYS A 1 249 ? 13.711 -13.100 -16.709 1.00 75.56 249 LYS A C 1
ATOM 2023 O O . LYS A 1 249 ? 13.760 -12.167 -17.509 1.00 75.56 249 LYS A O 1
ATOM 2028 N N . ALA A 1 250 ? 13.990 -14.359 -17.040 1.00 70.81 250 ALA A N 1
ATOM 2029 C CA . ALA A 1 250 ? 14.317 -14.760 -18.400 1.00 70.81 250 ALA A CA 1
ATOM 2030 C C . ALA A 1 250 ? 13.159 -14.402 -19.342 1.00 70.81 250 ALA A C 1
ATOM 2032 O O . ALA A 1 250 ? 12.010 -14.780 -19.108 1.00 70.81 250 ALA A O 1
ATOM 2033 N N . VAL A 1 251 ? 13.466 -13.675 -20.415 1.00 72.38 251 VAL A N 1
ATOM 2034 C CA . VAL A 1 251 ? 12.511 -13.439 -21.497 1.00 72.38 251 VAL A CA 1
ATOM 2035 C C . VAL A 1 251 ? 12.538 -14.678 -22.379 1.00 72.38 251 VAL A C 1
ATOM 2037 O O . VAL A 1 251 ? 13.542 -14.945 -23.037 1.00 72.38 251 VAL A O 1
ATOM 2040 N N . ALA A 1 252 ? 11.458 -15.458 -22.365 1.00 71.44 252 ALA A N 1
ATOM 2041 C CA . ALA A 1 252 ? 11.324 -16.588 -23.273 1.00 71.44 252 ALA A CA 1
ATOM 2042 C C . ALA A 1 252 ? 11.357 -16.074 -24.719 1.00 71.44 252 ALA A C 1
ATOM 2044 O O . ALA A 1 252 ? 10.542 -15.234 -25.106 1.00 71.44 252 ALA A O 1
ATOM 2045 N N . THR A 1 253 ? 12.300 -16.567 -25.519 1.00 76.00 253 THR A N 1
ATOM 2046 C CA . THR A 1 253 ? 12.285 -16.359 -26.964 1.00 76.00 253 THR A CA 1
ATOM 2047 C C . THR A 1 253 ? 11.171 -17.200 -27.560 1.00 76.00 253 THR A C 1
ATOM 2049 O O . THR A 1 253 ? 11.131 -18.418 -27.398 1.00 76.00 253 THR A O 1
ATOM 2052 N N . GLN A 1 254 ? 10.253 -16.535 -28.248 1.00 80.00 254 GLN A N 1
ATOM 2053 C CA . GLN A 1 254 ? 9.117 -17.174 -28.891 1.00 80.00 254 GLN A CA 1
ATOM 2054 C C . GLN A 1 254 ? 9.133 -16.908 -30.394 1.00 80.00 254 GLN A C 1
ATOM 2056 O O . GLN A 1 254 ? 9.622 -15.857 -30.817 1.00 80.00 254 GLN A O 1
ATOM 2061 N N . PRO A 1 255 ? 8.590 -17.829 -31.211 1.00 85.81 255 PRO A N 1
ATOM 2062 C CA . PRO A 1 255 ? 8.560 -17.645 -32.655 1.00 85.81 255 PRO A CA 1
ATOM 2063 C C . PRO A 1 255 ? 7.591 -16.535 -33.091 1.00 85.81 255 PRO A C 1
ATOM 2065 O O . PRO A 1 255 ? 7.821 -15.837 -34.072 1.00 85.81 255 PRO A O 1
ATOM 2068 N N . LEU A 1 256 ? 6.490 -16.342 -32.369 1.00 90.12 256 LEU A N 1
ATOM 2069 C CA . LEU A 1 256 ? 5.507 -15.299 -32.647 1.00 90.12 256 LEU A CA 1
ATOM 2070 C C . LEU A 1 256 ? 5.119 -14.608 -31.344 1.00 90.12 256 LEU A C 1
ATOM 2072 O O . LEU A 1 256 ? 5.283 -15.168 -30.265 1.00 90.12 256 LEU A O 1
ATOM 2076 N N . LEU A 1 257 ? 4.575 -13.397 -31.452 1.00 89.81 257 LEU A N 1
ATOM 2077 C CA . LEU A 1 257 ? 3.990 -12.702 -30.315 1.00 89.81 257 LEU A CA 1
ATOM 2078 C C . LEU A 1 257 ? 2.708 -13.407 -29.851 1.00 89.81 257 LEU A C 1
ATOM 2080 O O . LEU A 1 257 ? 1.759 -13.603 -30.632 1.00 89.81 257 LEU A O 1
ATOM 2084 N N . ASP A 1 258 ? 2.679 -13.707 -28.557 1.00 90.12 258 ASP A N 1
ATOM 2085 C CA . ASP A 1 258 ? 1.521 -14.209 -27.827 1.00 90.12 258 ASP A CA 1
ATOM 2086 C C . ASP A 1 258 ? 0.357 -13.216 -27.802 1.00 90.12 258 ASP A C 1
ATOM 2088 O O . ASP A 1 258 ? 0.459 -12.058 -28.218 1.00 90.12 258 ASP A O 1
ATOM 2092 N N . GLU A 1 259 ? -0.796 -13.699 -27.343 1.00 89.81 259 GLU A N 1
ATOM 2093 C CA . GLU A 1 259 ? -1.926 -12.830 -27.044 1.00 89.81 259 GLU A CA 1
ATOM 2094 C C . GLU A 1 259 ? -1.542 -11.813 -25.954 1.00 89.81 259 GLU A C 1
ATOM 2096 O O . GLU A 1 259 ? -0.966 -12.203 -24.936 1.00 89.81 259 GLU A O 1
ATOM 2101 N N . PRO A 1 260 ? -1.809 -10.507 -26.160 1.00 87.69 260 PRO A N 1
ATOM 2102 C CA . PRO A 1 260 ? -1.469 -9.498 -25.170 1.00 87.69 260 PRO A CA 1
ATOM 2103 C C . PRO A 1 260 ? -2.246 -9.725 -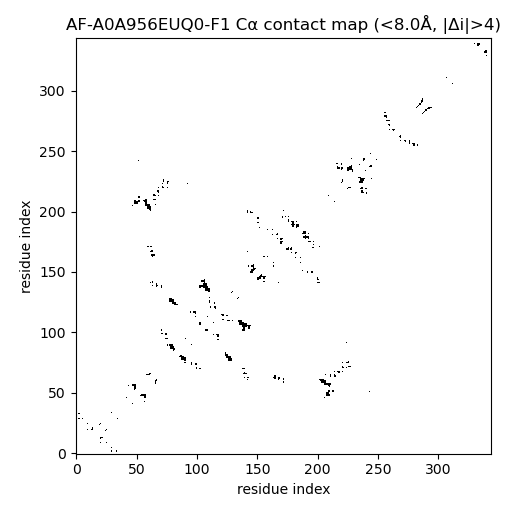23.872 1.00 87.69 260 PRO A C 1
ATOM 2105 O O . PRO A 1 260 ? -3.388 -10.184 -23.884 1.00 87.69 260 PRO A O 1
ATOM 2108 N N . GLU A 1 261 ? -1.637 -9.349 -22.746 1.00 83.25 261 GLU A N 1
ATOM 2109 C CA . GLU A 1 261 ? -2.304 -9.435 -21.449 1.00 83.25 261 GLU A CA 1
ATOM 2110 C C . GLU A 1 261 ? -3.628 -8.644 -21.433 1.00 83.25 261 GLU A C 1
ATOM 2112 O O . GLU A 1 261 ? -3.757 -7.621 -22.120 1.00 83.25 261 GLU A O 1
ATOM 2117 N N . PRO A 1 262 ? -4.620 -9.065 -20.626 1.00 81.88 262 PRO A N 1
ATOM 2118 C CA . PRO A 1 262 ? -5.904 -8.383 -20.555 1.00 81.88 262 PRO A CA 1
ATOM 2119 C C . PRO A 1 262 ? -5.751 -6.931 -20.083 1.00 81.88 262 PRO A C 1
ATOM 2121 O O . PRO A 1 262 ? -5.414 -6.662 -18.930 1.00 81.88 262 PRO A O 1
ATOM 2124 N N . VAL A 1 263 ? -6.071 -5.981 -20.963 1.00 85.31 263 VAL A N 1
ATOM 2125 C CA . VAL A 1 263 ? -6.147 -4.552 -20.633 1.00 85.31 263 VAL A CA 1
ATOM 2126 C C . VAL A 1 263 ? -7.609 -4.127 -20.533 1.00 85.31 263 VAL A C 1
ATOM 2128 O O . VAL A 1 263 ? -8.432 -4.468 -21.382 1.00 85.31 263 VAL A O 1
ATOM 2131 N N . THR A 1 264 ? -7.937 -3.359 -19.492 1.00 84.50 264 THR A N 1
ATOM 2132 C CA . THR A 1 264 ? -9.304 -2.877 -19.233 1.00 84.50 264 THR A CA 1
ATOM 2133 C C . THR A 1 264 ? -9.778 -1.858 -20.265 1.00 84.50 264 THR A C 1
ATOM 2135 O O . THR A 1 264 ? -10.959 -1.827 -20.598 1.00 84.50 264 THR A O 1
ATOM 2138 N N . ASN A 1 265 ? -8.869 -1.032 -20.792 1.00 87.69 265 ASN A N 1
ATOM 2139 C CA . ASN A 1 265 ? -9.190 -0.055 -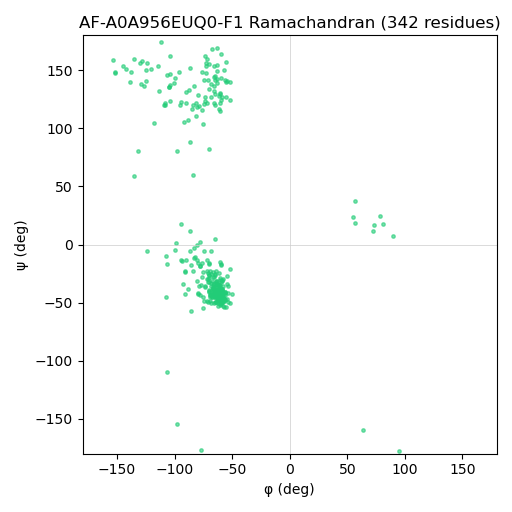21.823 1.00 87.69 265 ASN A CA 1
ATOM 2140 C C . ASN A 1 265 ? -9.354 -0.752 -23.195 1.00 87.69 265 ASN A C 1
ATOM 2142 O O . ASN A 1 265 ? -8.365 -1.268 -23.730 1.00 87.69 265 ASN A O 1
ATOM 2146 N N . PRO A 1 266 ? -10.561 -0.736 -23.799 1.00 91.19 266 PRO A N 1
ATOM 2147 C CA . PRO A 1 266 ? -10.833 -1.446 -25.048 1.00 91.19 266 PRO A CA 1
ATOM 2148 C C . PRO A 1 266 ? -10.029 -0.912 -26.240 1.00 91.19 266 PRO A C 1
ATOM 2150 O O . PRO A 1 266 ? -9.658 -1.703 -27.104 1.00 91.19 266 PRO A O 1
ATOM 2153 N N . LEU A 1 267 ? -9.713 0.388 -26.275 1.00 90.69 267 LEU A N 1
ATOM 2154 C CA . LEU A 1 267 ? -8.906 0.987 -27.343 1.00 90.69 267 LEU A CA 1
ATOM 2155 C C . LEU A 1 267 ? -7.453 0.513 -27.269 1.00 90.69 267 LEU A C 1
ATOM 2157 O O . LEU A 1 267 ? -6.869 0.141 -28.283 1.00 90.69 267 LEU A O 1
ATOM 2161 N N . VAL A 1 268 ? -6.887 0.467 -26.059 1.00 90.44 268 VAL A N 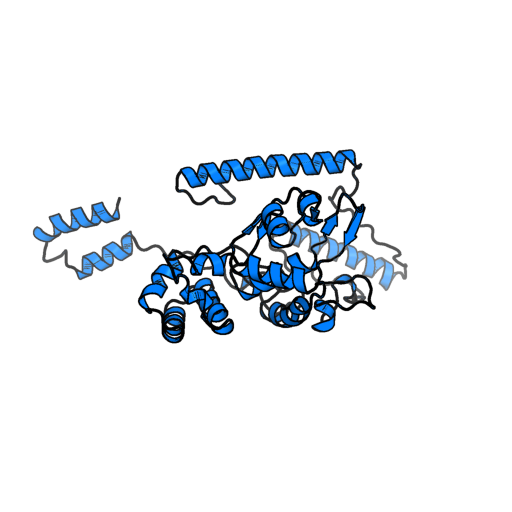1
ATOM 2162 C CA . VAL A 1 268 ? -5.526 -0.051 -25.844 1.00 90.44 268 VAL A CA 1
ATOM 2163 C C . VAL A 1 268 ? -5.465 -1.531 -26.208 1.00 90.44 268 VAL A C 1
ATOM 2165 O O . VAL A 1 268 ? -4.541 -1.953 -26.898 1.00 90.44 268 VAL A O 1
ATOM 2168 N N . ARG A 1 269 ? -6.474 -2.313 -25.807 1.00 92.12 269 ARG A N 1
ATOM 2169 C CA . ARG A 1 269 ? -6.580 -3.726 -26.183 1.00 92.12 269 ARG A CA 1
ATOM 2170 C C . ARG A 1 269 ? -6.611 -3.892 -27.704 1.00 92.12 269 ARG A C 1
ATOM 2172 O O . ARG A 1 269 ? -5.819 -4.662 -28.234 1.00 92.12 269 ARG A O 1
ATOM 2179 N N . ALA A 1 270 ? -7.462 -3.146 -28.407 1.00 91.75 270 ALA A N 1
ATOM 2180 C CA . ALA A 1 270 ? -7.524 -3.196 -29.867 1.00 91.75 270 ALA A CA 1
ATOM 2181 C C . ALA A 1 270 ? -6.161 -2.872 -30.507 1.00 91.75 270 ALA A C 1
ATOM 2183 O O . ALA A 1 270 ? -5.673 -3.650 -31.322 1.00 91.75 270 ALA A O 1
ATOM 2184 N N . ALA A 1 271 ? -5.500 -1.797 -30.069 1.00 91.81 271 ALA A N 1
ATOM 2185 C CA . ALA A 1 271 ? -4.185 -1.411 -30.577 1.00 91.81 271 ALA A CA 1
ATOM 2186 C C . ALA A 1 271 ? -3.117 -2.502 -30.364 1.00 91.81 271 ALA A C 1
ATOM 2188 O O . ALA A 1 271 ? -2.365 -2.810 -31.286 1.00 91.81 271 ALA A O 1
ATOM 2189 N N . LEU A 1 272 ? -3.068 -3.134 -29.184 1.00 92.94 272 LEU A N 1
ATOM 2190 C CA . LEU A 1 272 ? -2.124 -4.225 -28.902 1.00 92.94 272 LEU A CA 1
ATOM 2191 C C . LEU A 1 272 ? -2.371 -5.455 -29.788 1.00 92.94 272 LEU A C 1
ATOM 2193 O O . LEU A 1 272 ? -1.416 -6.068 -30.266 1.00 92.94 272 LEU A O 1
ATOM 2197 N N . HIS A 1 273 ? -3.636 -5.802 -30.043 1.00 94.00 273 HIS A N 1
ATOM 2198 C CA . HIS A 1 273 ? -3.971 -6.890 -30.963 1.00 94.00 273 HIS A CA 1
ATOM 2199 C C . HIS A 1 273 ? -3.571 -6.568 -32.408 1.00 94.00 273 HIS A C 1
ATOM 2201 O O . HIS A 1 273 ? -3.067 -7.454 -33.097 1.00 94.00 273 HIS A O 1
ATOM 2207 N N . GLU A 1 274 ? -3.739 -5.326 -32.866 1.00 93.94 274 GLU A N 1
ATOM 2208 C CA . GLU A 1 274 ? -3.286 -4.922 -34.202 1.00 93.94 274 GLU A CA 1
ATOM 2209 C C . GLU A 1 274 ? -1.756 -4.949 -34.320 1.00 93.94 274 GLU A C 1
ATOM 2211 O O . GLU A 1 274 ? -1.229 -5.515 -35.278 1.00 93.94 274 GLU A O 1
ATOM 2216 N N . VAL A 1 275 ? -1.024 -4.467 -33.308 1.00 93.06 275 VAL A N 1
ATOM 2217 C CA . VAL A 1 275 ? 0.445 -4.591 -33.262 1.00 93.06 275 VAL A CA 1
ATOM 2218 C C . VAL A 1 275 ? 0.869 -6.058 -33.345 1.00 93.06 275 VAL A C 1
ATOM 2220 O O . VAL A 1 275 ? 1.726 -6.405 -34.159 1.00 93.06 275 VAL A O 1
ATOM 2223 N N . ARG A 1 276 ? 0.233 -6.941 -32.564 1.00 94.31 276 ARG A N 1
ATOM 2224 C CA . ARG A 1 276 ? 0.489 -8.387 -32.617 1.00 94.31 276 ARG A CA 1
ATOM 2225 C C . ARG A 1 276 ? 0.274 -8.944 -34.023 1.00 94.31 276 ARG A C 1
ATOM 2227 O O . ARG A 1 276 ? 1.124 -9.688 -34.508 1.00 94.31 276 ARG A O 1
ATOM 2234 N N . LYS A 1 277 ? -0.845 -8.613 -34.678 1.00 95.56 277 LYS A N 1
ATOM 2235 C CA . LYS A 1 277 ? -1.155 -9.090 -36.037 1.00 95.56 277 LYS A CA 1
ATOM 2236 C C . LYS A 1 277 ? -0.085 -8.659 -37.034 1.00 95.56 277 LYS A C 1
ATOM 2238 O O . LYS A 1 277 ? 0.413 -9.506 -37.771 1.00 95.56 277 LYS A O 1
ATOM 2243 N N . VAL A 1 278 ? 0.287 -7.380 -37.026 1.00 94.62 278 VAL A N 1
ATOM 2244 C CA . VAL A 1 278 ? 1.274 -6.817 -37.958 1.00 94.62 278 VAL A CA 1
ATOM 2245 C C . VAL A 1 278 ? 2.650 -7.444 -37.745 1.00 94.62 278 VAL A C 1
ATOM 2247 O O . VAL A 1 278 ? 3.248 -7.937 -38.699 1.00 94.62 278 VAL A O 1
ATOM 2250 N N . VAL A 1 279 ? 3.137 -7.501 -36.502 1.00 93.00 279 VAL A N 1
ATOM 2251 C CA . VAL A 1 279 ? 4.450 -8.096 -36.203 1.00 93.00 279 VAL A CA 1
ATOM 2252 C C . VAL A 1 279 ? 4.468 -9.583 -36.556 1.00 93.00 279 VAL A C 1
ATOM 2254 O O . VAL A 1 279 ? 5.400 -10.045 -37.210 1.00 93.00 279 VAL A O 1
ATOM 2257 N N . ASN A 1 280 ? 3.417 -10.333 -36.214 1.00 94.81 280 ASN A N 1
ATOM 2258 C CA . ASN A 1 280 ? 3.337 -11.752 -36.558 1.00 94.81 280 ASN A CA 1
ATOM 2259 C C . ASN A 1 280 ? 3.248 -11.987 -38.071 1.00 94.81 280 ASN A C 1
ATOM 2261 O O . ASN A 1 280 ? 3.800 -12.972 -38.554 1.00 94.81 280 ASN A O 1
ATOM 2265 N N . ALA A 1 281 ? 2.591 -11.105 -38.829 1.00 94.88 281 ALA A N 1
ATOM 2266 C CA . ALA A 1 281 ? 2.568 -11.177 -40.289 1.00 94.88 281 ALA A CA 1
ATOM 2267 C C . ALA A 1 281 ? 3.965 -10.944 -40.888 1.00 94.88 281 ALA A C 1
ATOM 2269 O O . ALA A 1 281 ? 4.398 -11.721 -41.737 1.00 94.88 281 ALA A O 1
ATOM 2270 N N . ILE A 1 282 ? 4.698 -9.943 -40.388 1.00 92.50 282 ILE A N 1
ATOM 2271 C CA . ILE A 1 282 ? 6.086 -9.665 -40.792 1.00 92.50 282 ILE A CA 1
ATOM 2272 C C . ILE A 1 282 ? 6.990 -10.870 -40.505 1.00 92.50 282 ILE A C 1
ATOM 2274 O O . ILE A 1 282 ? 7.755 -11.279 -41.375 1.00 92.50 282 ILE A O 1
ATOM 2278 N N . LEU A 1 283 ? 6.886 -11.465 -39.312 1.00 92.06 283 LEU A N 1
ATOM 2279 C CA . LEU A 1 283 ? 7.672 -12.645 -38.941 1.00 92.06 283 LEU A CA 1
ATOM 2280 C C . LEU A 1 283 ? 7.354 -13.846 -39.843 1.00 92.06 283 LEU A C 1
ATOM 2282 O O . LEU A 1 283 ? 8.268 -14.496 -40.343 1.00 92.06 283 LEU A O 1
ATOM 2286 N N . ARG A 1 284 ? 6.072 -14.129 -40.104 1.00 94.44 284 ARG A N 1
ATOM 2287 C CA . ARG A 1 284 ? 5.667 -15.243 -40.979 1.00 94.44 284 ARG A CA 1
ATOM 2288 C C . ARG A 1 284 ? 6.171 -15.082 -42.404 1.00 94.44 284 ARG A C 1
ATOM 2290 O O . ARG A 1 284 ? 6.802 -15.999 -42.920 1.00 94.44 284 ARG A O 1
ATOM 2297 N N . GLU A 1 285 ? 5.899 -13.939 -43.026 1.00 94.25 285 GLU A N 1
ATOM 2298 C CA . GLU A 1 285 ? 6.236 -13.741 -44.434 1.00 94.25 285 GLU A CA 1
ATOM 2299 C C . GLU A 1 285 ? 7.737 -13.509 -44.612 1.00 94.25 285 GLU A C 1
ATOM 2301 O O . GLU A 1 285 ? 8.395 -14.246 -45.340 1.00 94.25 285 GLU A O 1
ATOM 2306 N N . LEU A 1 286 ? 8.324 -12.529 -43.926 1.00 91.50 286 LEU A N 1
ATOM 2307 C CA . LEU A 1 286 ? 9.704 -12.143 -44.213 1.00 91.50 286 LEU A CA 1
ATOM 2308 C C . LEU A 1 286 ? 10.719 -13.089 -43.572 1.00 91.50 286 LEU A C 1
ATOM 2310 O O . LEU A 1 286 ? 11.687 -13.460 -44.230 1.00 91.50 286 LEU A O 1
ATOM 2314 N N . VAL A 1 287 ? 10.507 -13.500 -42.320 1.00 90.88 287 VAL A N 1
ATOM 2315 C CA . VAL A 1 287 ? 11.497 -14.307 -41.589 1.00 90.88 287 VAL A CA 1
ATOM 2316 C C . VAL A 1 287 ? 11.328 -15.792 -41.886 1.00 90.88 287 VAL A C 1
ATOM 2318 O O . VAL A 1 287 ? 12.256 -16.426 -42.377 1.00 90.88 287 VAL A O 1
ATOM 2321 N N . TYR A 1 288 ? 10.145 -16.356 -41.633 1.00 91.44 288 TYR A N 1
ATOM 2322 C CA . TYR A 1 288 ? 9.955 -17.807 -41.715 1.00 91.44 288 TYR A CA 1
ATOM 2323 C C . TYR A 1 288 ? 9.798 -18.338 -43.139 1.00 91.44 288 TYR A C 1
ATOM 2325 O O . TYR A 1 288 ? 10.282 -19.429 -43.428 1.00 91.44 288 TYR A O 1
ATOM 2333 N N . LYS A 1 289 ? 9.144 -17.588 -44.030 1.00 93.56 289 LYS A N 1
ATOM 2334 C CA . LYS A 1 289 ? 8.910 -18.019 -45.414 1.00 93.56 289 LYS A CA 1
ATOM 2335 C C . LYS A 1 289 ? 10.020 -17.582 -46.370 1.00 93.56 289 LYS A C 1
ATOM 2337 O O . LYS A 1 289 ? 10.436 -18.379 -47.204 1.00 93.56 289 LYS A O 1
ATOM 2342 N N . HIS A 1 290 ? 10.503 -16.345 -46.254 1.00 92.94 290 HIS A N 1
ATOM 2343 C CA . HIS A 1 290 ? 11.527 -15.795 -47.155 1.00 92.94 290 HIS A CA 1
ATOM 2344 C C . HIS A 1 290 ? 12.957 -15.818 -46.590 1.00 92.94 290 HIS A C 1
ATOM 2346 O O . HIS A 1 290 ? 13.897 -15.494 -47.313 1.00 92.94 290 HIS A O 1
ATOM 2352 N N . GLY A 1 291 ? 13.151 -16.232 -45.333 1.00 91.12 291 GLY A N 1
ATOM 2353 C CA . GLY A 1 291 ? 14.480 -16.409 -44.741 1.00 91.12 291 GLY A CA 1
ATOM 2354 C C . GLY A 1 291 ? 15.214 -15.106 -44.411 1.00 91.12 291 GLY A C 1
ATOM 2355 O O . GLY A 1 291 ? 16.429 -15.125 -44.213 1.00 91.12 291 GLY A O 1
ATOM 2356 N N . HIS A 1 292 ? 14.521 -13.965 -44.356 1.00 91.00 292 HIS A N 1
ATOM 2357 C CA . HIS A 1 292 ? 15.136 -12.702 -43.955 1.00 91.00 292 HIS A CA 1
ATOM 2358 C C . HIS A 1 292 ? 15.423 -12.667 -42.451 1.00 91.00 292 HIS A C 1
ATOM 2360 O O . HIS A 1 292 ? 14.664 -13.176 -41.631 1.00 91.00 292 HIS A O 1
ATOM 2366 N N . THR A 1 293 ? 16.497 -11.985 -42.059 1.00 86.81 293 THR A N 1
ATOM 2367 C CA . THR A 1 293 ? 16.830 -11.760 -40.648 1.00 86.81 293 THR A CA 1
ATOM 2368 C C . THR A 1 293 ? 16.285 -10.418 -40.172 1.00 86.81 293 THR A C 1
ATOM 2370 O O . THR A 1 293 ? 16.652 -9.370 -40.708 1.00 86.81 293 THR A O 1
ATOM 2373 N N . LEU A 1 294 ? 15.451 -10.428 -39.131 1.00 84.19 294 LEU A N 1
ATOM 2374 C CA . LEU A 1 294 ? 14.971 -9.207 -38.489 1.00 84.19 294 LEU A CA 1
ATOM 2375 C C . LEU A 1 294 ? 15.946 -8.768 -37.387 1.00 84.19 294 LEU A C 1
ATOM 2377 O O . LEU A 1 294 ? 15.997 -9.378 -36.323 1.00 84.19 294 LEU A O 1
ATOM 2381 N N . SER A 1 295 ? 16.706 -7.697 -37.625 1.00 87.56 295 SER A N 1
ATOM 2382 C CA . SER A 1 295 ? 17.729 -7.244 -36.670 1.00 87.56 295 SER A CA 1
ATOM 2383 C C . SER A 1 295 ? 17.145 -6.549 -35.439 1.00 87.56 295 SER A C 1
ATOM 2385 O O . SER A 1 295 ? 17.566 -6.825 -34.317 1.00 87.56 295 SER A O 1
ATOM 2387 N N . ARG A 1 296 ? 16.222 -5.594 -35.629 1.00 87.50 296 ARG A N 1
ATOM 2388 C CA . ARG A 1 296 ? 15.624 -4.794 -34.544 1.00 87.50 296 ARG A CA 1
ATOM 2389 C C . ARG A 1 296 ? 14.218 -4.332 -34.906 1.00 87.50 296 ARG A C 1
ATOM 2391 O O . ARG A 1 296 ? 13.948 -4.009 -36.058 1.00 87.50 296 ARG A O 1
ATOM 2398 N N . ILE A 1 297 ? 13.365 -4.222 -33.890 1.00 85.75 297 ILE A N 1
ATOM 2399 C CA . ILE A 1 297 ? 12.069 -3.541 -33.967 1.00 85.75 297 ILE A CA 1
ATOM 2400 C C . ILE A 1 297 ? 12.192 -2.246 -33.167 1.00 85.75 297 ILE A C 1
ATOM 2402 O O . ILE A 1 297 ? 12.522 -2.275 -31.981 1.00 85.75 297 ILE A O 1
ATOM 2406 N N . HIS A 1 298 ? 11.960 -1.107 -33.814 1.00 89.12 298 HIS A N 1
ATOM 2407 C CA . HIS A 1 298 ? 11.944 0.192 -33.148 1.00 89.12 298 HIS A CA 1
ATOM 2408 C C . HIS A 1 298 ? 10.503 0.544 -32.785 1.00 89.12 298 HIS A C 1
ATOM 2410 O O . HIS A 1 298 ? 9.649 0.643 -33.661 1.00 89.12 298 HIS A O 1
ATOM 2416 N N . VAL A 1 299 ? 10.240 0.721 -31.491 1.00 85.69 299 VAL A N 1
ATOM 2417 C CA . VAL A 1 299 ? 8.924 1.117 -30.980 1.00 85.69 299 VAL A CA 1
ATOM 2418 C C . VAL A 1 299 ? 9.010 2.554 -30.490 1.00 85.69 299 VAL A C 1
ATOM 2420 O O . VAL A 1 299 ? 9.786 2.862 -29.584 1.00 85.69 299 VAL A O 1
ATOM 2423 N N . GLU A 1 300 ? 8.211 3.434 -31.085 1.00 85.62 300 GLU A N 1
ATOM 2424 C CA . GLU A 1 300 ? 8.086 4.815 -30.635 1.00 85.62 300 GLU A CA 1
ATOM 2425 C C . GLU A 1 300 ? 7.114 4.886 -29.451 1.00 85.62 300 GLU A C 1
ATOM 2427 O O . GLU A 1 300 ? 5.964 4.455 -29.531 1.00 85.62 300 GLU A O 1
ATOM 2432 N N . LEU A 1 301 ? 7.589 5.401 -28.317 1.00 80.81 301 LEU A N 1
ATOM 2433 C CA . LEU A 1 301 ? 6.777 5.592 -27.120 1.00 80.81 301 LEU A CA 1
ATOM 2434 C C . LEU A 1 301 ? 6.431 7.071 -26.986 1.00 80.81 301 LEU A C 1
ATOM 2436 O O . LEU A 1 301 ? 7.316 7.917 -27.055 1.00 80.81 301 LEU A O 1
ATOM 2440 N N . ALA A 1 302 ? 5.181 7.381 -26.642 1.00 72.06 302 ALA A N 1
ATOM 2441 C CA . ALA A 1 302 ? 4.714 8.752 -26.400 1.00 72.06 302 ALA A CA 1
ATOM 2442 C C . ALA A 1 302 ? 5.370 9.452 -25.183 1.00 72.06 302 ALA A C 1
ATOM 2444 O O . ALA A 1 302 ? 4.967 10.546 -24.793 1.00 72.06 302 ALA A O 1
ATOM 2445 N N . ARG A 1 303 ? 6.349 8.822 -24.521 1.00 63.16 303 ARG A N 1
ATOM 2446 C CA . ARG A 1 303 ? 7.063 9.427 -23.394 1.00 63.16 303 ARG A CA 1
ATOM 2447 C C . ARG A 1 303 ? 8.196 10.308 -23.907 1.00 63.16 303 ARG A C 1
ATOM 2449 O O . ARG A 1 303 ? 9.169 9.818 -24.471 1.00 63.16 303 ARG A O 1
ATOM 2456 N N . GLU A 1 304 ? 8.144 11.590 -23.563 1.00 59.88 304 GLU A N 1
ATOM 2457 C CA . GLU A 1 304 ? 9.287 12.500 -23.665 1.00 59.88 304 GLU A CA 1
ATOM 2458 C C . GLU A 1 304 ? 10.351 12.148 -22.607 1.00 59.88 304 GLU A C 1
ATOM 2460 O O . GLU A 1 304 ? 10.415 12.725 -21.517 1.00 59.88 304 GLU A O 1
ATOM 2465 N N . VAL A 1 305 ? 11.195 11.158 -22.908 1.00 56.50 305 VAL A N 1
ATOM 2466 C CA . VAL A 1 305 ? 12.259 10.687 -22.000 1.00 56.50 305 VAL A CA 1
ATOM 2467 C C . VAL A 1 305 ? 13.376 11.731 -21.838 1.00 56.50 305 VAL A C 1
ATOM 2469 O O . VAL A 1 305 ? 14.083 11.747 -20.829 1.00 56.50 305 VAL A O 1
ATOM 2472 N N . ARG A 1 306 ? 13.531 12.650 -22.797 1.00 57.75 306 ARG A N 1
ATOM 2473 C CA . ARG A 1 306 ? 14.606 13.647 -22.805 1.00 57.75 306 ARG A CA 1
ATOM 2474 C C . ARG A 1 306 ? 14.085 15.017 -22.391 1.00 57.75 306 ARG A C 1
ATOM 2476 O O . ARG A 1 306 ? 13.187 15.572 -23.002 1.00 57.75 306 ARG A O 1
ATOM 2483 N N . GLY A 1 307 ? 14.690 15.574 -21.351 1.00 65.00 307 GLY A N 1
ATOM 2484 C CA . GLY A 1 307 ? 14.612 16.999 -21.060 1.00 65.00 307 GLY A CA 1
ATOM 2485 C C . GLY A 1 307 ? 15.870 17.435 -20.327 1.00 65.00 307 GLY A C 1
ATOM 2486 O O . GLY A 1 307 ? 16.450 16.632 -19.592 1.00 65.00 307 GLY A O 1
ATOM 2487 N N . THR A 1 308 ? 16.308 18.674 -20.531 1.00 80.94 308 THR A N 1
ATOM 2488 C CA . THR A 1 308 ? 17.477 19.257 -19.852 1.00 80.94 308 THR A CA 1
ATOM 2489 C C . THR A 1 308 ? 17.288 19.263 -18.330 1.00 80.94 308 THR A C 1
ATOM 2491 O O . THR A 1 308 ? 16.172 19.099 -17.826 1.00 80.94 308 THR A O 1
ATOM 2494 N N . ALA A 1 309 ? 18.366 19.455 -17.561 1.00 83.25 309 ALA A N 1
ATOM 2495 C CA . ALA A 1 309 ? 18.270 19.567 -16.101 1.00 83.25 309 ALA A CA 1
ATOM 2496 C C . ALA A 1 309 ? 17.255 20.648 -15.677 1.00 83.25 309 ALA A C 1
ATOM 2498 O O . ALA A 1 309 ? 16.409 20.387 -14.821 1.00 83.25 309 ALA A O 1
ATOM 2499 N N . ALA A 1 310 ? 17.254 21.794 -16.367 1.00 84.94 310 ALA A N 1
ATOM 2500 C CA . ALA A 1 310 ? 16.292 22.875 -16.162 1.00 84.94 310 ALA A CA 1
ATOM 2501 C C . ALA A 1 310 ? 14.843 22.446 -16.458 1.00 84.94 310 ALA A C 1
ATOM 2503 O O . ALA A 1 310 ? 13.950 22.698 -15.652 1.00 84.94 310 ALA A O 1
ATOM 2504 N N . GLN A 1 311 ? 14.589 21.732 -17.562 1.00 84.31 311 GLN A N 1
ATOM 2505 C CA . GLN A 1 311 ? 13.246 21.223 -17.881 1.00 84.31 311 GLN A CA 1
ATOM 2506 C C . GLN A 1 311 ? 12.761 20.186 -16.859 1.00 84.31 311 GLN A C 1
ATOM 2508 O O . GLN A 1 311 ? 11.584 20.171 -16.500 1.00 84.31 311 GLN A O 1
ATOM 2513 N N . ARG A 1 312 ? 13.648 19.317 -16.356 1.00 82.88 312 ARG A N 1
ATOM 2514 C CA . ARG A 1 312 ? 13.313 18.373 -15.275 1.00 82.88 312 ARG A CA 1
ATOM 2515 C C . ARG A 1 312 ? 12.991 19.106 -13.973 1.00 82.88 312 ARG A C 1
ATOM 2517 O O . ARG A 1 312 ? 12.007 18.766 -13.322 1.00 82.88 312 ARG A O 1
ATOM 2524 N N . GLN A 1 313 ? 13.767 20.132 -13.626 1.00 84.00 313 GLN A N 1
ATOM 2525 C CA . GLN A 1 313 ? 13.532 20.946 -12.435 1.00 84.00 313 GLN A CA 1
ATOM 2526 C C . GLN A 1 313 ? 12.220 21.734 -12.533 1.00 84.00 313 GLN A C 1
ATOM 2528 O O . GLN A 1 313 ? 11.452 21.740 -11.572 1.00 84.00 313 GLN A O 1
ATOM 2533 N N . LYS A 1 314 ? 11.925 22.327 -13.699 1.00 87.12 314 LYS A N 1
ATOM 2534 C CA . LYS A 1 314 ? 10.649 23.002 -13.971 1.00 87.12 314 LYS A CA 1
ATOM 2535 C C . LYS A 1 314 ? 9.477 22.033 -13.829 1.00 87.12 314 LYS A C 1
ATOM 2537 O O . LYS A 1 314 ? 8.590 22.291 -13.031 1.00 87.12 314 LYS A O 1
ATOM 2542 N N . ARG A 1 315 ? 9.526 20.868 -14.490 1.00 84.06 315 ARG A N 1
ATOM 2543 C CA . ARG A 1 315 ? 8.482 19.833 -14.356 1.00 84.06 315 ARG A CA 1
ATOM 2544 C C . ARG A 1 315 ? 8.281 19.401 -12.902 1.00 84.06 315 ARG A C 1
ATOM 2546 O O . ARG A 1 315 ? 7.145 19.285 -12.459 1.00 84.06 315 ARG A O 1
ATOM 2553 N N . SER A 1 316 ? 9.366 19.197 -12.153 1.00 83.62 316 SER A N 1
ATOM 2554 C CA . SER A 1 316 ? 9.301 18.881 -10.720 1.00 83.62 316 SER A CA 1
ATOM 2555 C C . SER A 1 316 ? 8.620 19.996 -9.920 1.00 83.62 316 SER A C 1
ATOM 2557 O O . SER A 1 316 ? 7.735 19.730 -9.111 1.00 83.62 316 SER A O 1
ATOM 2559 N N . ARG A 1 317 ? 8.963 21.264 -10.183 1.00 85.94 317 ARG A N 1
ATOM 2560 C CA . ARG A 1 317 ? 8.296 22.427 -9.582 1.00 85.94 317 ARG A CA 1
ATOM 2561 C C . ARG A 1 317 ? 6.803 22.466 -9.910 1.00 85.94 317 ARG A C 1
ATOM 2563 O O . ARG A 1 317 ? 6.011 22.506 -8.979 1.00 85.94 317 ARG A O 1
ATOM 2570 N N . ASP A 1 318 ? 6.430 22.340 -11.179 1.00 87.75 318 ASP A N 1
ATOM 2571 C CA . ASP A 1 318 ? 5.030 22.380 -11.613 1.00 87.75 318 ASP A CA 1
ATOM 2572 C C . ASP A 1 318 ? 4.205 21.244 -10.977 1.00 87.75 318 ASP A C 1
ATOM 2574 O O . ASP A 1 318 ? 3.079 21.456 -10.529 1.00 87.75 318 ASP A O 1
ATOM 2578 N N . MET A 1 319 ? 4.765 20.029 -10.886 1.00 85.38 319 MET A N 1
ATOM 2579 C CA . MET A 1 319 ? 4.118 18.904 -10.195 1.00 85.38 319 MET A CA 1
ATOM 2580 C C . MET A 1 319 ? 3.923 19.182 -8.702 1.00 85.38 319 MET A C 1
ATOM 2582 O O . MET A 1 319 ? 2.863 18.872 -8.159 1.00 85.38 319 MET A O 1
ATOM 2586 N N . ARG A 1 320 ? 4.915 19.792 -8.043 1.00 82.81 320 ARG A N 1
ATOM 2587 C CA . ARG A 1 320 ? 4.824 20.170 -6.626 1.00 82.81 320 ARG A CA 1
ATOM 2588 C C . ARG A 1 320 ? 3.786 21.257 -6.386 1.00 82.81 320 ARG A C 1
ATOM 2590 O O . ARG A 1 320 ? 3.019 21.143 -5.437 1.00 82.81 320 ARG A O 1
ATOM 2597 N N . ASP A 1 321 ? 3.733 22.279 -7.233 1.00 87.75 321 ASP A N 1
ATOM 2598 C CA . ASP A 1 321 ? 2.762 23.364 -7.083 1.00 87.75 321 ASP A CA 1
ATOM 2599 C C . ASP A 1 321 ? 1.329 22.838 -7.262 1.00 87.75 321 ASP A C 1
ATOM 2601 O O . ASP A 1 321 ? 0.454 23.152 -6.455 1.00 87.75 321 ASP A O 1
ATOM 2605 N N . ARG A 1 322 ? 1.105 21.922 -8.216 1.00 87.88 322 ARG A N 1
ATOM 2606 C CA . ARG A 1 322 ? -0.174 21.199 -8.341 1.00 87.88 322 ARG A CA 1
ATOM 2607 C C . ARG A 1 322 ? -0.487 20.338 -7.118 1.00 87.88 322 ARG A C 1
ATOM 2609 O O . ARG A 1 322 ? -1.635 20.306 -6.688 1.00 87.88 322 ARG A O 1
ATOM 2616 N N . GLN A 1 323 ? 0.502 19.642 -6.553 1.00 85.62 323 GLN A N 1
ATOM 2617 C CA . GLN A 1 323 ? 0.297 18.854 -5.333 1.00 85.62 323 GLN A CA 1
ATOM 2618 C C . GLN A 1 323 ? -0.128 19.752 -4.166 1.00 85.62 323 GLN A C 1
ATOM 2620 O O . GLN A 1 323 ? -1.111 19.446 -3.504 1.00 85.62 323 GLN A O 1
ATOM 2625 N N . ARG A 1 324 ? 0.536 20.899 -3.972 1.00 86.62 324 ARG A N 1
ATOM 2626 C CA . ARG A 1 324 ? 0.173 21.873 -2.930 1.00 86.62 324 ARG A CA 1
ATOM 2627 C C . ARG A 1 324 ? -1.249 22.397 -3.109 1.00 86.62 324 ARG A C 1
ATOM 2629 O O . ARG A 1 324 ? -2.001 22.425 -2.146 1.00 86.62 324 ARG A O 1
ATOM 2636 N N . GLN A 1 325 ? -1.632 22.760 -4.335 1.00 88.69 325 GLN A N 1
ATOM 2637 C CA . GLN A 1 325 ? -3.002 23.191 -4.637 1.00 88.69 325 GLN A CA 1
ATOM 2638 C C . GLN A 1 325 ? -4.030 22.111 -4.271 1.00 88.69 325 GLN A C 1
ATOM 2640 O O . GLN A 1 325 ? -5.062 22.421 -3.679 1.00 88.69 325 GLN A O 1
ATOM 2645 N N . ARG A 1 326 ? -3.732 20.839 -4.569 1.00 86.69 326 ARG A N 1
ATOM 2646 C CA . ARG A 1 326 ? -4.587 19.702 -4.200 1.00 86.69 326 ARG A CA 1
ATOM 2647 C C . ARG A 1 326 ? -4.656 19.480 -2.695 1.00 86.69 326 ARG A C 1
ATOM 2649 O O . ARG A 1 326 ? -5.737 19.195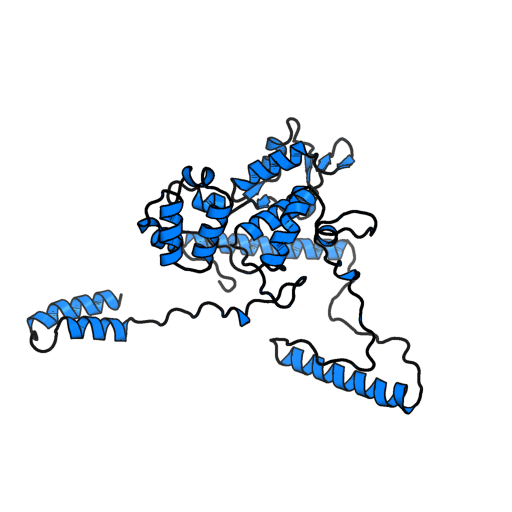 -2.187 1.00 86.69 326 ARG A O 1
ATOM 2656 N N . ASP A 1 327 ? -3.540 19.613 -1.989 1.00 86.44 327 ASP A N 1
ATOM 2657 C CA . ASP A 1 327 ? -3.496 19.464 -0.534 1.00 86.44 327 ASP A CA 1
ATOM 2658 C C . ASP A 1 327 ? -4.324 20.571 0.142 1.00 86.44 327 ASP A C 1
ATOM 2660 O O . ASP A 1 327 ? -5.171 20.272 0.979 1.00 86.44 327 ASP A O 1
ATOM 2664 N N . THR A 1 328 ? -4.187 21.827 -0.300 1.00 88.50 328 THR A N 1
ATOM 2665 C CA . THR A 1 328 ? -5.012 22.948 0.185 1.00 88.50 328 THR A CA 1
ATOM 2666 C C . THR A 1 328 ? -6.498 22.740 -0.112 1.00 88.50 328 THR A C 1
ATOM 2668 O O . THR A 1 328 ? -7.337 22.987 0.750 1.00 88.50 328 THR A O 1
ATOM 2671 N N . ALA A 1 329 ? -6.855 22.259 -1.307 1.00 87.44 329 ALA A N 1
ATOM 2672 C CA . ALA A 1 329 ? -8.245 21.923 -1.624 1.00 87.44 329 ALA A CA 1
ATOM 2673 C C . ALA A 1 329 ? -8.778 20.805 -0.709 1.00 87.44 329 ALA A C 1
ATOM 2675 O O . ALA A 1 329 ? -9.866 20.923 -0.153 1.00 87.44 329 ALA A O 1
ATOM 2676 N N . THR A 1 330 ? -7.972 19.766 -0.479 1.00 85.69 330 THR A N 1
ATOM 2677 C CA . THR A 1 330 ? -8.290 18.641 0.415 1.00 85.69 330 THR A CA 1
ATOM 2678 C C . THR A 1 330 ? -8.557 19.114 1.846 1.00 85.69 330 THR A C 1
ATOM 2680 O O . THR A 1 330 ? -9.494 18.638 2.486 1.00 85.69 330 THR A O 1
ATOM 2683 N N . GLU A 1 331 ? -7.746 20.039 2.362 1.00 87.31 331 GLU A N 1
ATOM 2684 C CA . GLU A 1 331 ? -7.934 20.637 3.689 1.00 87.31 331 GLU A CA 1
ATOM 2685 C C . GLU A 1 331 ? -9.246 21.422 3.765 1.00 87.31 331 GLU A C 1
ATOM 2687 O O . GLU A 1 331 ? -10.056 21.150 4.649 1.00 87.31 331 GLU A O 1
ATOM 2692 N N . ARG A 1 332 ? -9.524 22.287 2.782 1.00 88.06 332 ARG A N 1
ATOM 2693 C CA . ARG A 1 332 ? -10.781 23.054 2.725 1.00 88.06 332 ARG A CA 1
ATOM 2694 C C . ARG A 1 332 ? -12.014 22.153 2.656 1.00 88.06 332 ARG A C 1
ATOM 2696 O O . ARG A 1 332 ? -13.008 22.435 3.314 1.00 88.06 332 ARG A O 1
ATOM 2703 N N . ILE A 1 333 ? -11.963 21.052 1.905 1.00 87.31 333 ILE A N 1
ATOM 2704 C CA . ILE A 1 333 ? -13.068 20.078 1.839 1.00 87.31 333 ILE A CA 1
ATOM 2705 C C . ILE A 1 333 ? -13.312 19.438 3.215 1.00 87.31 333 ILE A C 1
ATOM 2707 O O . ILE A 1 333 ? -14.459 19.304 3.646 1.00 87.31 333 ILE A O 1
ATOM 2711 N N . ARG A 1 334 ? -12.240 19.096 3.942 1.00 85.25 334 ARG A N 1
ATOM 2712 C CA . ARG A 1 334 ? -12.341 18.534 5.299 1.00 85.25 334 ARG A CA 1
ATOM 2713 C C . ARG A 1 334 ? -12.896 19.528 6.313 1.00 85.25 334 ARG A C 1
ATOM 2715 O O . ARG A 1 334 ? -13.655 19.111 7.181 1.00 85.25 334 ARG A O 1
ATOM 2722 N N . GLU A 1 335 ? -12.550 20.811 6.209 1.00 88.69 335 GLU A N 1
ATOM 2723 C CA . GLU A 1 335 ? -13.114 21.871 7.063 1.00 88.69 335 GLU A CA 1
ATOM 2724 C C . GLU A 1 335 ? -14.642 21.957 6.942 1.00 88.69 335 GLU A C 1
ATOM 2726 O O . GLU A 1 335 ? -15.323 22.253 7.918 1.00 88.69 335 GLU A O 1
ATOM 2731 N N . HIS A 1 336 ? -15.190 21.612 5.774 1.00 88.00 336 HIS A N 1
ATOM 2732 C CA . HIS A 1 336 ? -16.633 21.550 5.531 1.00 88.00 336 HIS A CA 1
ATOM 2733 C C . HIS A 1 336 ? -17.254 20.193 5.916 1.00 88.00 336 HIS A C 1
ATOM 2735 O O . HIS A 1 336 ? -18.397 19.910 5.562 1.00 88.00 336 HIS A O 1
ATOM 2741 N N . GLY A 1 337 ? -16.512 19.330 6.620 1.00 82.25 337 GLY A N 1
ATOM 2742 C CA . GLY A 1 337 ? -16.985 18.024 7.083 1.00 82.25 337 GLY A CA 1
ATOM 2743 C C . GLY A 1 337 ? -17.151 16.977 5.978 1.00 82.25 337 GLY A C 1
ATOM 2744 O O . GLY A 1 337 ? -17.738 15.925 6.220 1.00 82.25 337 GLY A O 1
ATOM 2745 N N . MET A 1 338 ? -16.645 17.235 4.770 1.00 78.38 338 MET A N 1
ATOM 2746 C CA . MET A 1 338 ? -16.751 16.311 3.642 1.00 78.38 338 MET A CA 1
ATOM 2747 C C . MET A 1 338 ? -15.489 15.451 3.511 1.00 78.38 338 MET A C 1
ATOM 2749 O O . MET A 1 338 ? -14.372 15.881 3.816 1.00 78.38 338 MET A O 1
ATOM 2753 N N . LYS A 1 339 ? -15.652 14.213 3.025 1.00 73.81 339 LYS A N 1
ATOM 2754 C CA . LYS A 1 339 ? -14.518 13.337 2.708 1.00 73.81 339 LYS A CA 1
ATOM 2755 C C . LYS A 1 339 ? -13.955 13.742 1.335 1.00 73.81 339 LYS A C 1
ATOM 2757 O O . LYS A 1 339 ? -14.679 13.638 0.347 1.00 73.81 339 LYS A O 1
ATOM 2762 N N . PRO A 1 340 ? -12.688 14.181 1.241 1.00 71.44 340 PRO A N 1
ATOM 2763 C CA . PRO A 1 340 ? -12.079 14.526 -0.038 1.00 71.44 340 PRO A CA 1
ATOM 2764 C C . PRO A 1 340 ? -11.972 13.277 -0.914 1.00 71.44 340 PRO A C 1
ATOM 2766 O O . PRO A 1 340 ? -11.477 12.240 -0.463 1.00 71.44 340 PRO A O 1
ATOM 2769 N N . THR A 1 341 ? -12.444 13.372 -2.154 1.00 67.62 341 THR A N 1
ATOM 2770 C CA . THR A 1 341 ? -12.366 12.292 -3.145 1.00 67.62 341 THR A CA 1
ATOM 2771 C C . THR A 1 341 ? -11.403 12.688 -4.260 1.00 67.62 341 THR A C 1
ATOM 2773 O O . THR A 1 341 ? -10.860 13.784 -4.273 1.00 67.62 341 THR A O 1
ATOM 2776 N N . ARG A 1 342 ? -11.115 11.781 -5.197 1.00 54.72 342 ARG A N 1
ATOM 2777 C CA . ARG A 1 342 ? -10.292 12.127 -6.369 1.00 54.72 342 ARG A CA 1
ATOM 2778 C C . ARG A 1 342 ? -11.008 13.060 -7.354 1.00 54.72 342 ARG A C 1
ATOM 2780 O O . ARG A 1 342 ? -10.332 13.601 -8.225 1.00 54.72 342 ARG A O 1
ATOM 2787 N N . GLU A 1 343 ? -12.328 13.170 -7.235 1.00 43.69 343 GLU A N 1
ATOM 2788 C CA . GLU A 1 343 ? -13.223 13.878 -8.155 1.00 43.69 343 GLU A CA 1
ATOM 2789 C C . GLU A 1 343 ? -13.755 15.201 -7.578 1.00 43.69 343 GLU A C 1
ATOM 2791 O O . GLU A 1 343 ? -14.218 16.036 -8.350 1.00 43.69 343 GLU A O 1
ATOM 2796 N N . ALA A 1 344 ? -13.652 15.398 -6.258 1.00 35.44 344 ALA A N 1
ATOM 2797 C CA . ALA A 1 344 ? -13.959 16.639 -5.542 1.00 35.44 344 ALA A CA 1
ATOM 2798 C C . ALA A 1 344 ? -12.667 17.386 -5.191 1.00 35.44 344 ALA A C 1
ATOM 2800 O O . ALA A 1 344 ? -12.661 18.631 -5.300 1.00 35.44 344 ALA A O 1
#